Protein AF-0000000079726127 (afdb_homodimer)

Secondary structure (DSSP, 8-state):
--HHHHHHHHHHHHHHHHHTT-HHHHHHTEEEEEEEEE-SSSTT-EEE-HHHHHHHHHHHHHHEEEEEEEEEEEEEETTEEEEEEEEEEEETTT--EEEEEEEEEEEEETTEEEEEEEEE-HHHHHHHHH-/--HHHHHHHHHHHHHHHHHTT-HHHHHHTEEEEEEEEE-SSSTT-EEE-HHHHHHHHHHHHHHEEEEEEEEEEEEEETTEEEEEEEEEEEETTT--EEEEEEEEEEEEETTEEEEEEEEE-HHHHHHHHH-

Foldseek 3Di:
DDLQVLLVVLVVVLQVCLLVVVLVVNLVQADQQAWEAEDDDDPVGDTDGSVVVSVVSVVVVVFWASWHKDWDDWDGDDQKIKTKIWIWIAGPPPRDIQIKIWIKIFGDDPRHTRYIYIDIDVVSVVVRVPD/DDLQVLLVVLVVVLQVCLLVVVLVVNLVQADQQAWEAEDDDDPVGDTDGSVRVSVVSVVVVVQWASWHKDWDDWDGDDQKIKTKIWIWIAGPPPRDIQIKIWIWIFGDDPRHTRYIYIDIDVVSVVVRVPD

Solvent-accessible surface area (backbone atoms only — not comparable to full-atom values): 13464 Å² total; per-residue (Å²): 129,52,68,42,56,51,51,50,51,52,53,50,48,35,51,50,26,47,42,66,68,37,51,73,68,28,54,66,42,45,29,85,79,22,39,40,34,32,61,64,90,52,93,83,32,42,77,28,42,45,68,56,48,53,51,48,53,54,49,47,57,71,46,26,44,74,50,32,65,47,79,58,61,70,29,38,34,78,55,33,38,34,36,34,35,34,38,42,30,29,32,64,90,68,64,44,76,43,75,49,51,40,42,34,44,36,32,49,56,95,87,17,41,37,36,36,41,39,33,41,40,46,47,59,54,50,52,62,68,75,92,130,52,67,41,57,52,50,49,52,52,53,50,49,36,52,51,24,47,40,67,68,36,52,73,68,27,55,67,42,44,31,87,79,22,40,40,33,31,60,65,90,52,92,83,32,43,78,28,41,44,68,56,47,53,51,48,52,53,49,47,57,70,46,27,45,74,50,31,66,47,79,57,61,71,29,37,35,80,55,33,37,35,37,35,34,33,37,40,31,30,32,64,90,67,64,45,76,42,74,49,51,37,41,35,45,34,32,48,57,95,87,18,39,37,34,36,41,41,33,41,40,45,48,60,55,50,53,64,70,74,93

InterPro domains:
  IPR032710 NTF2-like domain superfamily [SSF54427] (5-125)

Radius of gyration: 18.66 Å; Cα contacts (8 Å, |Δi|>4): 573; chains: 2; bounding box: 47×46×42 Å

Organism: NCBI:txid2484901

Nearest PDB structures (foldseek):
  3ec9-assembly1_A  TM=8.838E-01  e=4.901E-08  Burkholderia thailandensis E264
  4hvn-assembly1_B  TM=8.709E-01  e=2.494E-07  Catenulispora acidiphila DSM 44928
  7f0y-assembly1_B  TM=8.380E-01  e=1.066E-06  Aspergillus novofumigatus
  7f11-assembly1_B  TM=8.186E-01  e=1.006E-06  Aspergillus novofumigatus
  3hk4-assembly2_D  TM=7.772E-01  e=1.601E-06  Mesorhizobium loti

Structure (mmCIF, N/CA/C/O backbone):
data_AF-0000000079726127-model_v1
#
loop_
_entity.id
_entity.type
_entity.pdbx_description
1 polymer 'Polyketide cyclase'
#
loop_
_atom_site.group_PDB
_atom_site.id
_atom_site.type_symbol
_atom_site.label_atom_id
_atom_site.label_a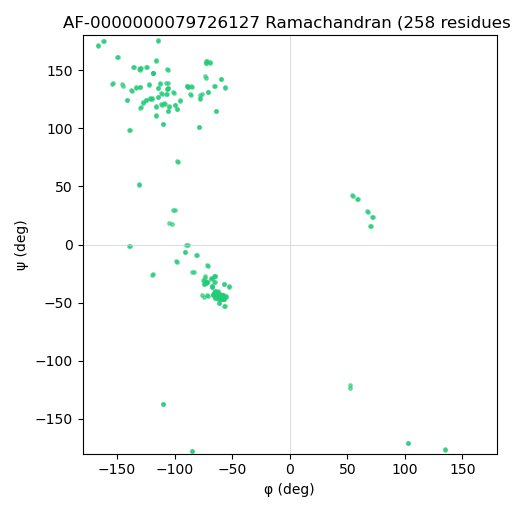lt_id
_atom_site.label_comp_id
_atom_site.label_asym_id
_atom_site.label_entity_id
_atom_site.label_seq_id
_atom_site.pdbx_PDB_ins_code
_atom_site.Cartn_x
_atom_site.Cartn_y
_atom_site.Cartn_z
_atom_site.occupancy
_atom_site.B_iso_or_equiv
_atom_site.auth_seq_id
_atom_site.auth_comp_id
_atom_site.auth_asym_id
_atom_site.auth_atom_id
_atom_site.pdbx_PDB_model_num
ATOM 1 N N . MET A 1 1 ? -27.062 9.148 7.02 1 88.94 1 MET A N 1
ATOM 2 C CA . MET A 1 1 ? -25.688 8.867 6.637 1 88.94 1 MET A CA 1
ATOM 3 C C . MET A 1 1 ? -25.203 7.559 7.25 1 88.94 1 MET A C 1
ATOM 5 O O . MET A 1 1 ? -25.422 7.309 8.438 1 88.94 1 MET A O 1
ATOM 9 N N . THR A 1 2 ? -24.734 6.594 6.391 1 93.38 2 THR A N 1
ATOM 10 C CA . THR A 1 2 ? -24.234 5.328 6.926 1 93.38 2 THR A CA 1
ATOM 11 C C . THR A 1 2 ? -22.938 5.531 7.68 1 93.38 2 THR A C 1
ATOM 13 O O . THR A 1 2 ? -22.297 6.582 7.559 1 93.38 2 THR A O 1
ATOM 16 N N . ILE A 1 3 ? -22.656 4.66 8.539 1 95.12 3 ILE A N 1
ATOM 17 C CA . ILE A 1 3 ? -21.391 4.719 9.258 1 95.12 3 ILE A CA 1
ATOM 18 C C . ILE A 1 3 ? -20.234 4.828 8.258 1 95.12 3 ILE A C 1
ATOM 20 O O . ILE A 1 3 ? -19.266 5.547 8.5 1 95.12 3 ILE A O 1
ATOM 24 N N . GLN A 1 4 ? -20.375 4.148 7.133 1 96.75 4 GLN A N 1
ATOM 25 C CA . GLN A 1 4 ? -19.328 4.168 6.113 1 96.75 4 GLN A CA 1
ATOM 26 C C . GLN A 1 4 ? -19.188 5.555 5.496 1 96.75 4 GLN A C 1
ATOM 28 O O . GLN A 1 4 ? -18.078 6.027 5.258 1 96.75 4 GLN A O 1
ATOM 33 N N . GLU A 1 5 ? -20.312 6.195 5.195 1 97.12 5 GLU A N 1
ATOM 34 C CA . GLU A 1 5 ? -20.281 7.547 4.648 1 97.12 5 GLU A CA 1
ATOM 35 C C . GLU A 1 5 ?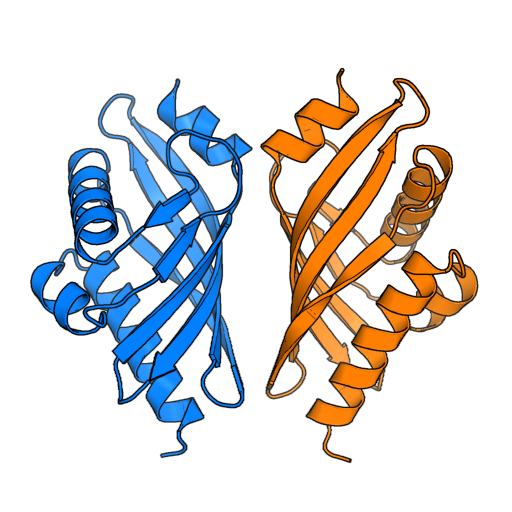 -19.656 8.531 5.637 1 97.12 5 GLU A C 1
ATOM 37 O O . GLU A 1 5 ? -18.859 9.391 5.25 1 97.12 5 GLU A O 1
ATOM 42 N N . SER A 1 6 ? -20.047 8.406 6.863 1 97.75 6 SER A N 1
ATOM 43 C CA . SER A 1 6 ? -19.484 9.258 7.906 1 97.75 6 SER A CA 1
ATOM 44 C C . SER A 1 6 ? -17.984 9.039 8.047 1 97.75 6 SER A C 1
ATOM 46 O O . SER A 1 6 ? -17.219 10 8.164 1 97.75 6 SER A O 1
A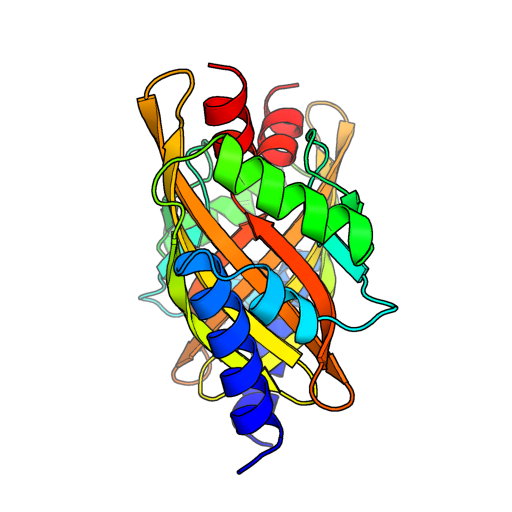TOM 48 N N . ASN A 1 7 ? -17.578 7.738 8.086 1 98.56 7 ASN A N 1
ATOM 49 C CA . ASN A 1 7 ? -16.156 7.414 8.195 1 98.56 7 ASN A CA 1
ATOM 50 C C . ASN A 1 7 ? -15.359 8.023 7.043 1 98.56 7 ASN A C 1
ATOM 52 O O . ASN A 1 7 ? -14.273 8.57 7.254 1 98.56 7 ASN A O 1
ATOM 56 N N . LYS A 1 8 ? -15.852 7.938 5.836 1 98.75 8 LYS A N 1
ATOM 57 C CA . LYS A 1 8 ? -15.172 8.5 4.676 1 98.75 8 LYS A CA 1
ATOM 58 C C . LYS A 1 8 ? -15.039 10.016 4.797 1 98.75 8 LYS A C 1
ATOM 60 O O . LYS A 1 8 ? -14.023 10.586 4.395 1 98.75 8 LYS A O 1
ATOM 65 N N . LYS A 1 9 ? -16.047 10.641 5.273 1 98.69 9 LYS A N 1
ATOM 66 C CA . LYS A 1 9 ? -16 12.086 5.453 1 98.69 9 LYS A CA 1
ATOM 67 C C . LYS A 1 9 ? -14.906 12.492 6.434 1 98.69 9 LYS A C 1
ATOM 69 O O . LYS A 1 9 ? -14.18 13.461 6.195 1 98.69 9 LYS A O 1
ATOM 74 N N . ILE A 1 10 ? -14.781 11.773 7.5 1 98.81 10 ILE A N 1
ATOM 75 C CA . ILE A 1 10 ? -13.773 12.062 8.508 1 98.81 10 ILE A CA 1
ATOM 76 C C . ILE A 1 10 ? -12.375 11.867 7.922 1 98.81 10 ILE A C 1
ATOM 78 O O . ILE A 1 10 ? -11.484 12.695 8.117 1 98.81 10 ILE A O 1
ATOM 82 N N . VAL A 1 11 ? -12.18 10.766 7.227 1 98.94 11 VAL A N 1
ATOM 83 C CA . VAL A 1 11 ? -10.898 10.484 6.594 1 98.94 11 VAL A CA 1
ATOM 84 C C . VAL A 1 11 ? -10.555 11.586 5.598 1 98.94 11 VAL A C 1
ATOM 86 O O . VAL A 1 11 ? -9.438 12.109 5.598 1 98.94 11 VAL A O 1
ATOM 89 N N . LYS A 1 12 ? -11.516 11.938 4.797 1 98.88 12 LYS A N 1
ATOM 90 C CA . LYS A 1 12 ? -11.305 13.016 3.838 1 98.88 12 LYS A CA 1
ATOM 91 C C . LYS A 1 12 ? -10.938 14.32 4.551 1 98.88 12 LYS A C 1
ATOM 93 O O . LYS A 1 12 ? -10.031 15.031 4.121 1 98.88 12 LYS A O 1
ATOM 98 N N . GLU A 1 13 ? -11.648 14.617 5.547 1 98.75 13 GLU A N 1
ATOM 99 C CA . GLU A 1 13 ? -11.391 15.828 6.309 1 98.75 13 GLU A CA 1
ATOM 100 C C . GLU A 1 13 ? -9.969 15.836 6.871 1 98.75 13 GLU A C 1
ATOM 102 O O . GLU A 1 13 ? -9.273 16.859 6.793 1 98.75 13 GLU A O 1
ATOM 107 N N . TYR A 1 14 ? -9.531 14.742 7.426 1 98.88 14 TYR A N 1
ATOM 108 C CA . TYR A 1 14 ? -8.195 14.641 7.996 1 98.88 14 TYR A CA 1
ATOM 109 C C . TYR A 1 14 ? -7.133 14.984 6.961 1 98.88 14 TYR A C 1
ATOM 111 O O . TYR A 1 14 ? -6.297 15.867 7.188 1 98.88 14 TYR A O 1
ATOM 119 N N . PHE A 1 15 ? -7.184 14.352 5.859 1 98.75 15 PHE A N 1
ATOM 120 C CA . PHE A 1 15 ? -6.137 14.516 4.855 1 98.75 15 PHE A CA 1
ATOM 121 C C . PHE A 1 15 ? -6.238 15.883 4.188 1 98.75 15 PHE A C 1
ATOM 123 O O . PHE A 1 15 ? -5.223 16.469 3.814 1 98.75 15 PHE A O 1
ATOM 130 N N . ASP A 1 16 ? -7.508 16.422 4.059 1 98.56 16 ASP A N 1
ATOM 131 C CA . ASP A 1 16 ? -7.664 17.781 3.561 1 98.56 16 ASP A CA 1
ATOM 132 C C . ASP A 1 16 ? -7 18.797 4.496 1 98.56 16 ASP A C 1
ATOM 134 O O . ASP A 1 16 ? -6.309 19.703 4.043 1 98.56 16 ASP A O 1
ATOM 138 N N . LEU A 1 17 ? -7.211 18.609 5.727 1 98.44 17 LEU A N 1
ATOM 139 C CA . LEU A 1 17 ? -6.609 19.5 6.715 1 98.44 17 LEU A CA 1
ATOM 140 C C . LEU A 1 17 ? -5.09 19.422 6.664 1 98.44 17 LEU A C 1
ATOM 142 O O . LEU A 1 17 ? -4.406 20.438 6.742 1 98.44 17 LEU A O 1
ATOM 146 N N . ILE A 1 18 ? -4.52 18.234 6.551 1 97.94 18 ILE A N 1
ATOM 147 C CA . ILE A 1 18 ? -3.076 18.047 6.414 1 97.94 18 ILE A CA 1
ATOM 148 C C . ILE A 1 18 ? -2.574 18.812 5.191 1 97.94 18 ILE A C 1
ATOM 150 O O . ILE A 1 18 ? -1.595 19.547 5.273 1 97.94 18 ILE A O 1
ATOM 154 N N . SER A 1 19 ? -3.264 18.672 4.094 1 97.44 19 SER A N 1
ATOM 155 C CA . SER A 1 19 ? -2.873 19.312 2.84 1 97.44 19 SER A CA 1
ATOM 156 C C . SER A 1 19 ? -2.963 20.828 2.939 1 97.44 19 SER A C 1
ATOM 158 O O . SER A 1 19 ? -2.217 21.547 2.27 1 97.44 19 SER A O 1
ATOM 160 N N . GLU A 1 20 ? -3.838 21.297 3.797 1 97 20 GLU A N 1
ATOM 161 C CA . GLU A 1 20 ? -4.035 22.719 3.996 1 97 20 GLU A CA 1
ATOM 162 C C . GLU A 1 20 ? -3.113 23.266 5.086 1 97 20 GLU A C 1
ATOM 164 O O . GLU A 1 20 ? -3.186 24.438 5.441 1 97 20 GLU A O 1
ATOM 169 N N . GLN A 1 21 ? -2.344 22.453 5.652 1 95.38 21 GLN A N 1
ATOM 170 C CA . GLN A 1 21 ? -1.378 22.797 6.691 1 95.38 21 GLN A CA 1
ATOM 171 C C . GLN A 1 21 ? -2.08 23.219 7.977 1 95.38 21 GLN A C 1
ATOM 173 O O . GLN A 1 21 ? -1.582 24.078 8.711 1 95.38 21 GLN A O 1
ATOM 178 N N . LYS A 1 22 ? -3.25 22.703 8.156 1 97.31 22 LYS A N 1
ATOM 179 C CA . LYS A 1 22 ? -4.008 22.891 9.391 1 97.31 22 LYS A CA 1
ATOM 180 C C . LYS A 1 22 ? -3.836 21.703 10.336 1 97.31 22 LYS A C 1
ATOM 182 O O . LYS A 1 22 ? -4.801 21 10.633 1 97.31 22 LYS A O 1
ATOM 187 N N . LEU A 1 23 ? -2.701 21.562 10.898 1 97 23 LEU A N 1
ATOM 188 C CA . LEU A 1 23 ? -2.283 20.359 11.617 1 97 23 LEU A CA 1
ATOM 189 C C . LEU A 1 23 ? -3.031 20.219 12.938 1 97 23 LEU A C 1
ATOM 191 O O . LEU A 1 23 ? -3.479 19.141 13.297 1 97 23 LEU A O 1
ATOM 195 N N . SER A 1 24 ? -3.143 21.297 13.633 1 97.12 24 SER A N 1
ATOM 196 C CA . SER A 1 24 ? -3.814 21.25 14.922 1 97.12 24 SER A CA 1
ATOM 197 C C . SER A 1 24 ? -5.242 20.734 14.781 1 97.12 24 SER A C 1
ATOM 199 O O . SER A 1 24 ? -5.691 19.906 15.578 1 97.12 24 SER A O 1
ATOM 201 N N . GLU A 1 25 ? -5.938 21.219 13.805 1 98.25 25 GLU A N 1
ATOM 202 C CA . GLU A 1 25 ? -7.297 20.75 13.523 1 98.25 25 GLU A CA 1
ATOM 203 C C . GLU A 1 25 ? -7.309 19.297 13.102 1 98.25 25 GLU A C 1
ATOM 205 O O . GLU A 1 25 ? -8.195 18.531 13.492 1 98.25 25 GLU A O 1
ATOM 210 N N . ALA A 1 26 ? -6.371 18.906 12.289 1 98.44 26 ALA A N 1
ATOM 211 C CA . ALA A 1 26 ? -6.285 17.531 11.812 1 98.44 26 ALA A CA 1
ATOM 212 C C . ALA A 1 26 ? -6.066 16.562 12.977 1 98.44 26 ALA A C 1
ATOM 214 O O . ALA A 1 26 ? -6.684 15.5 13.031 1 98.44 26 ALA A O 1
ATOM 215 N N . PHE A 1 27 ? -5.223 16.938 13.906 1 98.31 27 PHE A N 1
ATOM 216 C CA . PHE A 1 27 ? -4.789 16.047 14.961 1 98.31 27 PHE A CA 1
ATOM 217 C C . PHE A 1 27 ? -5.922 15.781 15.953 1 98.31 27 PHE A C 1
ATOM 219 O O . PHE A 1 27 ? -5.902 14.789 16.688 1 98.31 27 PHE A O 1
ATOM 226 N N . VAL A 1 28 ? -6.949 16.656 15.953 1 98.06 28 VAL A N 1
ATOM 227 C CA . VAL A 1 28 ? -8.133 16.469 16.781 1 98.06 28 VAL A CA 1
ATOM 228 C C . VAL A 1 28 ? -8.883 15.219 16.344 1 98.06 28 VAL A C 1
ATOM 230 O O . VAL A 1 28 ? -9.531 14.547 17.156 1 98.06 28 VAL A O 1
ATOM 233 N N . LEU A 1 29 ? -8.766 14.844 15.125 1 98.69 29 LEU A N 1
ATOM 234 C CA . LEU A 1 29 ? -9.492 13.719 14.547 1 98.69 29 LEU A CA 1
ATOM 235 C C . LEU A 1 29 ? -8.797 12.398 14.883 1 98.69 29 LEU A C 1
ATOM 237 O O . LEU A 1 29 ? -9.352 11.32 14.648 1 98.69 29 LEU A O 1
ATOM 241 N N . LEU A 1 30 ? -7.605 12.453 15.445 1 98.81 30 LEU A N 1
ATOM 242 C CA . LEU A 1 30 ? -6.867 11.266 15.852 1 98.81 30 LEU A CA 1
ATOM 243 C C . LEU A 1 30 ? -7.219 10.875 17.281 1 98.81 30 LEU A C 1
ATOM 245 O O . LEU A 1 30 ? -7.289 11.734 18.172 1 98.81 30 LEU A O 1
ATOM 249 N N . ALA A 1 31 ? -7.41 9.648 17.531 1 98.81 31 ALA A N 1
ATOM 250 C CA . ALA A 1 31 ? -7.684 9.156 18.875 1 98.81 31 ALA A CA 1
ATOM 251 C C . ALA A 1 31 ? -6.43 9.203 19.734 1 98.81 31 ALA A C 1
ATOM 253 O O . ALA A 1 31 ? -5.309 9.133 19.219 1 98.81 31 ALA A O 1
ATOM 254 N N . ASP A 1 32 ? -6.602 9.227 21 1 98.06 32 ASP A N 1
ATOM 255 C CA . ASP A 1 32 ? -5.484 9.281 21.938 1 98.06 32 ASP A CA 1
ATOM 256 C C . ASP A 1 32 ? -4.68 7.988 21.922 1 98.06 32 ASP A C 1
ATOM 258 O O . ASP A 1 32 ? -3.469 7.996 22.141 1 98.06 32 ASP A O 1
ATOM 262 N N . ASP A 1 33 ? -5.309 6.879 21.609 1 98.19 33 ASP A N 1
ATOM 263 C CA . ASP A 1 33 ? -4.652 5.574 21.594 1 98.19 33 ASP A CA 1
ATOM 264 C C . ASP A 1 33 ? -4.309 5.164 20.156 1 98.19 33 ASP A C 1
ATOM 266 O O . ASP A 1 33 ? -4.27 3.973 19.844 1 98.19 33 ASP A O 1
ATOM 270 N N . LEU A 1 34 ? -4.082 6.059 19.344 1 98.81 34 LEU A N 1
ATOM 271 C CA . LEU A 1 34 ? -3.801 5.859 17.922 1 98.81 34 LEU A CA 1
ATOM 272 C C . LEU A 1 34 ? -2.615 4.922 17.734 1 98.81 34 LEU A C 1
ATOM 274 O O . LEU A 1 34 ? -1.61 5.031 18.438 1 98.81 34 LEU A O 1
ATOM 278 N N . HIS A 1 35 ? -2.766 4.012 16.828 1 98.88 35 HIS A N 1
ATOM 279 C CA . HIS A 1 35 ? -1.662 3.262 16.234 1 98.88 35 HIS A CA 1
ATOM 280 C C . HIS A 1 35 ? -1.545 3.543 14.734 1 98.88 35 HIS A C 1
ATOM 282 O O . HIS A 1 35 ? -2.438 3.189 13.961 1 98.88 35 HIS A O 1
ATOM 288 N N . TRP A 1 36 ? -0.519 4.211 14.32 1 98.88 36 TRP A N 1
ATOM 289 C CA . TRP A 1 36 ? -0.203 4.48 12.922 1 98.88 36 TRP A CA 1
ATOM 290 C C . TRP A 1 36 ? 1.03 3.697 12.484 1 98.88 36 TRP A C 1
ATOM 292 O O . TRP A 1 36 ? 2.162 4.105 12.766 1 98.88 36 TRP A O 1
ATOM 302 N N . TRP A 1 37 ? 0.805 2.666 11.766 1 98.94 37 TRP A N 1
ATOM 303 C CA . TRP A 1 37 ? 1.885 1.802 11.297 1 98.94 37 TRP A CA 1
ATOM 304 C C . TRP A 1 37 ? 2.324 2.188 9.891 1 98.94 37 TRP A C 1
ATOM 306 O O . TRP A 1 37 ? 1.495 2.301 8.984 1 98.94 37 TRP A O 1
ATOM 316 N N . ILE A 1 38 ? 3.6 2.459 9.727 1 98.81 38 ILE A N 1
ATOM 317 C CA . ILE A 1 38 ? 4.172 2.816 8.43 1 98.81 38 ILE A CA 1
ATOM 318 C C . ILE A 1 38 ? 5.016 1.66 7.906 1 98.81 38 ILE A C 1
ATOM 320 O O . ILE A 1 38 ? 5.914 1.175 8.594 1 98.81 38 ILE A O 1
ATOM 324 N N . LEU A 1 39 ? 4.824 1.26 6.754 1 98.62 39 LEU A N 1
ATOM 325 C CA . LEU A 1 39 ? 5.418 0.11 6.082 1 98.62 39 LEU A CA 1
ATOM 326 C C . LEU A 1 39 ? 6.938 0.241 6.016 1 98.62 39 LEU A C 1
ATOM 328 O O . LEU A 1 39 ? 7.461 1.335 5.793 1 98.62 39 LEU A O 1
ATOM 332 N N . GLY A 1 40 ? 7.57 -0.938 6.184 1 97.5 40 GLY A N 1
ATOM 333 C CA . GLY A 1 40 ? 8.953 -1.052 5.754 1 97.5 40 GLY A CA 1
ATOM 334 C C . GLY A 1 40 ? 9.945 -0.992 6.906 1 97.5 40 GLY A C 1
ATOM 335 O O . GLY A 1 40 ? 9.562 -1.16 8.062 1 97.5 40 GLY A O 1
ATOM 336 N N . ASN A 1 41 ? 11.25 -0.893 6.578 1 96.19 41 ASN A N 1
ATOM 337 C CA . ASN A 1 41 ? 12.375 -0.759 7.492 1 96.19 41 ASN A CA 1
ATOM 338 C C . ASN A 1 41 ? 13.305 0.375 7.07 1 96.19 41 ASN A C 1
ATOM 340 O O . ASN A 1 41 ? 14.516 0.172 6.922 1 96.19 41 ASN A O 1
ATOM 344 N N . ILE A 1 42 ? 12.734 1.506 6.863 1 95.81 42 ILE A N 1
ATOM 345 C CA . ILE A 1 42 ? 13.453 2.74 6.566 1 95.81 42 ILE A CA 1
ATOM 346 C C . ILE A 1 42 ? 13.258 3.738 7.707 1 95.81 42 ILE A C 1
ATOM 348 O O . ILE A 1 42 ? 12.477 3.49 8.633 1 95.81 42 ILE A O 1
ATOM 352 N N . PRO A 1 43 ? 13.852 4.867 7.73 1 94.5 43 PRO A N 1
ATOM 353 C CA . PRO A 1 43 ? 13.875 5.738 8.906 1 94.5 43 PRO A CA 1
ATOM 354 C C . PRO A 1 43 ? 12.484 6.117 9.391 1 94.5 43 PRO A C 1
ATOM 356 O O . PRO A 1 43 ? 12.25 6.227 10.602 1 94.5 43 PRO A O 1
ATOM 359 N N . VAL A 1 44 ? 11.562 6.262 8.531 1 95.62 44 VAL A N 1
ATOM 360 C CA . VAL A 1 44 ? 10.242 6.758 8.93 1 95.62 44 VAL A CA 1
ATOM 361 C C . VAL A 1 44 ? 9.336 5.582 9.281 1 95.62 44 VAL A C 1
ATOM 363 O O . VAL A 1 44 ? 8.227 5.777 9.789 1 95.62 44 VAL A O 1
ATOM 366 N N . SER A 1 45 ? 9.773 4.367 9.07 1 98.25 45 SER A N 1
ATOM 367 C CA . SER A 1 45 ? 8.938 3.191 9.289 1 98.25 45 SER A CA 1
ATOM 368 C C . SER A 1 45 ? 8.727 2.93 10.773 1 98.25 45 SER A C 1
ATOM 370 O O . SER A 1 45 ? 9.562 3.309 11.602 1 98.25 45 SER A O 1
ATOM 372 N N . GLY A 1 46 ? 7.605 2.223 11.055 1 98.06 46 GLY A N 1
ATOM 373 C CA . GLY A 1 46 ? 7.332 1.841 12.43 1 98.06 46 GLY A CA 1
ATOM 374 C C . GLY A 1 46 ? 5.895 2.086 12.844 1 98.06 46 GLY A C 1
ATOM 375 O O . GLY A 1 46 ? 5.039 2.363 12 1 98.06 46 GLY A O 1
ATOM 376 N N . ASP A 1 47 ? 5.648 1.822 14.125 1 98.69 47 ASP A N 1
ATOM 377 C CA . ASP A 1 47 ? 4.332 2.047 14.711 1 98.69 47 ASP A CA 1
ATOM 378 C C . ASP A 1 47 ? 4.336 3.279 15.617 1 98.69 47 ASP A C 1
ATOM 380 O O . ASP A 1 47 ? 5.016 3.301 16.641 1 98.69 47 ASP A O 1
ATOM 384 N N . TYR A 1 48 ? 3.568 4.289 15.203 1 98.75 48 TYR A N 1
ATOM 385 C CA . TYR A 1 48 ? 3.588 5.586 15.859 1 98.75 48 TYR A CA 1
ATOM 386 C C . TYR A 1 48 ? 2.316 5.805 16.672 1 98.75 48 TYR A C 1
ATOM 388 O O . TYR A 1 48 ? 1.222 5.445 16.234 1 98.75 48 TYR A O 1
ATOM 396 N N . ASP A 1 49 ? 2.551 6.359 17.797 1 98.69 49 ASP A N 1
ATOM 397 C CA . ASP A 1 49 ? 1.397 6.867 18.531 1 98.69 49 ASP A CA 1
ATOM 398 C C . ASP A 1 49 ? 1.024 8.273 18.062 1 98.69 49 ASP A C 1
ATOM 400 O O . ASP A 1 49 ? 1.621 8.797 17.109 1 98.69 49 ASP A O 1
ATOM 404 N N . LYS A 1 50 ? 0.026 8.828 18.703 1 98.69 50 LYS A N 1
ATOM 405 C CA . LYS A 1 50 ? -0.506 10.125 18.297 1 98.69 50 LYS A CA 1
ATOM 406 C C . LYS A 1 50 ? 0.57 11.203 18.359 1 98.69 50 LYS A C 1
ATOM 408 O O . LYS A 1 50 ? 0.706 12.008 17.438 1 98.69 50 LYS A O 1
ATOM 413 N N . ARG A 1 51 ? 1.304 11.266 19.391 1 98.12 51 ARG A N 1
ATOM 414 C CA . ARG A 1 51 ? 2.344 12.281 19.547 1 98.12 51 ARG A CA 1
ATOM 415 C C . ARG A 1 51 ? 3.4 12.156 18.453 1 98.12 51 ARG A C 1
ATOM 417 O O . ARG A 1 51 ? 3.758 13.148 17.812 1 98.12 51 ARG A O 1
ATOM 424 N N . LYS A 1 52 ? 3.902 10.992 18.25 1 98.19 52 LYS A N 1
ATOM 425 C CA . LYS A 1 52 ? 4.98 10.773 17.297 1 98.19 52 LYS A CA 1
ATOM 426 C C . LYS A 1 52 ? 4.527 11.094 15.875 1 98.19 52 LYS A C 1
ATOM 428 O O . LYS A 1 52 ? 5.273 11.695 15.102 1 98.19 52 LYS A O 1
ATOM 433 N N . ILE A 1 53 ? 3.328 10.641 15.539 1 98.19 53 ILE A N 1
ATOM 434 C CA . ILE A 1 53 ? 2.873 10.898 14.172 1 98.19 53 ILE A CA 1
ATOM 435 C C . ILE A 1 53 ? 2.641 12.391 13.984 1 98.19 53 ILE A C 1
ATOM 437 O O . ILE A 1 53 ? 2.896 12.93 12.906 1 98.19 53 ILE A O 1
ATOM 441 N N . SER A 1 54 ? 2.137 13.07 15.008 1 97.5 54 SER A N 1
ATOM 442 C CA . SER A 1 54 ? 1.952 14.516 14.953 1 97.5 54 SER A CA 1
ATOM 443 C C . SER A 1 54 ? 3.279 15.234 14.727 1 97.5 54 SER A C 1
ATOM 445 O O . SER A 1 54 ? 3.367 16.141 13.891 1 97.5 54 SER A O 1
ATOM 447 N N . LEU A 1 55 ? 4.305 14.805 15.414 1 97 55 LEU A N 1
ATOM 448 C CA . LEU A 1 55 ? 5.637 15.367 15.227 1 97 55 LEU A CA 1
ATOM 449 C C . LEU A 1 55 ? 6.16 15.07 13.828 1 97 55 LEU A C 1
ATOM 451 O O . LEU A 1 55 ? 6.824 15.906 13.211 1 97 55 LEU A O 1
ATOM 455 N N . GLY A 1 56 ? 5.898 13.898 13.375 1 96.31 56 GLY A N 1
ATOM 456 C CA . GLY A 1 56 ? 6.301 13.531 12.023 1 96.31 56 GLY A CA 1
ATOM 457 C C . GLY A 1 56 ? 5.734 14.445 10.961 1 96.31 56 GLY A C 1
ATOM 458 O O . GLY A 1 56 ? 6.453 14.883 10.062 1 96.31 56 GLY A O 1
ATOM 459 N N . PHE A 1 57 ? 4.469 14.711 11.055 1 96.62 57 PHE A N 1
ATOM 460 C CA . PHE A 1 57 ? 3.84 15.578 10.07 1 96.62 57 PHE A CA 1
ATOM 461 C C . PHE A 1 57 ? 4.363 17 10.188 1 96.62 57 PHE A C 1
ATOM 463 O O . PHE A 1 57 ? 4.52 17.703 9.188 1 96.62 57 PHE A O 1
ATOM 470 N N . LYS A 1 58 ? 4.648 17.484 11.391 1 95.81 58 LYS A N 1
ATOM 471 C CA . LYS A 1 58 ? 5.266 18.797 11.562 1 95.81 58 LYS A CA 1
ATOM 472 C C . LYS A 1 58 ? 6.637 18.844 10.891 1 95.81 58 LYS A C 1
ATOM 474 O O . LYS A 1 58 ? 6.977 19.844 10.25 1 95.81 58 LYS A O 1
ATOM 479 N N . MET A 1 59 ? 7.367 17.812 11.062 1 94.44 59 MET A N 1
ATOM 480 C CA . MET A 1 59 ? 8.68 17.734 10.43 1 94.44 59 MET A CA 1
ATOM 481 C C . MET A 1 59 ? 8.547 17.734 8.906 1 94.44 59 MET A C 1
ATOM 483 O O . MET A 1 59 ? 9.352 18.344 8.211 1 94.44 59 MET A O 1
ATOM 487 N N . LEU A 1 60 ? 7.562 16.953 8.406 1 94.19 60 LEU A N 1
ATOM 488 C CA . LEU A 1 60 ? 7.301 16.938 6.977 1 94.19 60 LEU A CA 1
ATOM 489 C C . LEU A 1 60 ? 7.035 18.344 6.453 1 94.19 60 LEU A C 1
ATOM 491 O O . LEU A 1 60 ? 7.582 18.75 5.422 1 94.19 60 LEU A O 1
ATOM 495 N N . GLN A 1 61 ? 6.254 19.078 7.141 1 92.94 61 GLN A N 1
ATOM 496 C CA . GLN A 1 61 ? 5.926 20.438 6.738 1 92.94 61 GLN A CA 1
ATOM 497 C C . GLN A 1 61 ? 7.156 21.344 6.777 1 92.94 61 GLN A C 1
ATOM 499 O O . GLN A 1 61 ? 7.273 22.281 5.988 1 92.94 61 GLN A O 1
ATOM 504 N N . ARG A 1 62 ? 8 21.031 7.688 1 94.38 62 ARG A N 1
ATOM 505 C CA . ARG A 1 62 ? 9.219 21.812 7.824 1 94.38 62 ARG A CA 1
ATOM 506 C C . ARG A 1 62 ? 10.195 21.516 6.691 1 94.38 62 ARG A C 1
ATOM 508 O O . ARG A 1 62 ? 10.922 22.406 6.242 1 94.38 62 ARG A O 1
ATOM 515 N N . ASN A 1 63 ? 10.164 20.328 6.262 1 95.19 63 ASN A N 1
ATOM 516 C CA . ASN A 1 63 ? 11.211 19.891 5.34 1 95.19 63 ASN A CA 1
ATOM 517 C C . ASN A 1 63 ? 10.734 19.938 3.891 1 95.19 63 ASN A C 1
ATOM 519 O O . ASN A 1 63 ? 11.547 19.875 2.965 1 95.19 63 ASN A O 1
ATOM 523 N N . PHE A 1 64 ? 9.406 20.062 3.742 1 95.88 64 PHE A N 1
ATOM 524 C CA . PHE A 1 64 ? 8.859 20.078 2.393 1 95.88 64 PHE A CA 1
ATOM 525 C C . PHE A 1 64 ? 8.031 21.344 2.156 1 95.88 64 PHE A C 1
ATOM 527 O O . PHE A 1 64 ? 7.426 21.875 3.086 1 95.88 64 PHE A O 1
ATOM 534 N N . GLU A 1 65 ? 7.996 21.703 0.953 1 94.88 65 GLU A N 1
ATOM 535 C CA . GLU A 1 65 ? 7.125 22.797 0.504 1 94.88 65 GLU A CA 1
ATOM 536 C C . GLU A 1 65 ? 5.859 22.25 -0.155 1 94.88 65 GLU A C 1
ATOM 538 O O . GLU A 1 65 ? 5.934 21.375 -1.029 1 94.88 65 GLU A O 1
ATOM 543 N N . LYS A 1 66 ? 4.742 22.75 0.271 1 91.56 66 LYS A N 1
ATOM 544 C CA . LYS A 1 66 ? 3.459 22.453 -0.363 1 91.56 66 LYS A CA 1
ATOM 545 C C . LYS A 1 66 ? 3.168 20.953 -0.355 1 91.56 66 LYS A C 1
ATOM 547 O O . LYS A 1 66 ? 2.752 20.391 -1.37 1 91.56 66 LYS A O 1
ATOM 552 N N . PHE A 1 67 ? 3.482 20.344 0.666 1 96.06 67 PHE A N 1
ATOM 553 C CA . PHE A 1 67 ? 3.16 18.938 0.779 1 96.06 67 PHE A CA 1
ATOM 554 C C . PHE A 1 67 ? 1.651 18.719 0.79 1 96.06 67 PHE A C 1
ATOM 556 O O . PHE A 1 67 ? 0.975 19.078 1.753 1 96.06 67 PHE A O 1
ATOM 563 N N . THR A 1 68 ? 1.143 18.031 -0.261 1 97.69 68 THR A N 1
ATOM 564 C CA . THR A 1 68 ? -0.295 17.828 -0.407 1 97.69 68 THR A CA 1
ATOM 565 C C . THR A 1 68 ? -0.6 16.391 -0.808 1 97.69 68 THR A C 1
ATOM 567 O O . THR A 1 68 ? 0.234 15.727 -1.419 1 97.69 68 THR A O 1
ATOM 570 N N . PHE A 1 69 ? -1.799 16.016 -0.409 1 98.38 69 PHE A N 1
ATOM 571 C CA . PHE A 1 69 ? -2.32 14.734 -0.855 1 98.38 69 PHE A CA 1
ATOM 572 C C . PHE A 1 69 ? -3.416 14.922 -1.897 1 98.38 69 PHE A C 1
ATOM 574 O O . PHE A 1 69 ? -4.285 15.781 -1.74 1 98.38 69 PHE A O 1
ATOM 581 N N . LEU A 1 70 ? -3.33 14.195 -2.908 1 98.5 70 LEU A N 1
ATOM 582 C CA . LEU A 1 70 ? -4.434 13.984 -3.838 1 98.5 70 LEU A CA 1
ATOM 583 C C . LEU A 1 70 ? -5.164 12.688 -3.531 1 98.5 70 LEU A C 1
ATOM 585 O O . LEU A 1 70 ? -4.594 11.602 -3.662 1 98.5 70 LEU A O 1
ATOM 589 N N . LEU A 1 71 ? -6.434 12.797 -3.156 1 98.75 71 LEU A N 1
ATOM 590 C CA . LEU A 1 71 ? -7.172 11.625 -2.695 1 98.75 71 LEU A CA 1
ATOM 591 C C . LEU A 1 71 ? -7.832 10.906 -3.865 1 98.75 71 LEU A C 1
ATOM 593 O O . LEU A 1 71 ? -8.367 11.547 -4.773 1 98.75 71 LEU A O 1
ATOM 597 N N . GLY A 1 72 ? -7.719 9.648 -3.848 1 98.31 72 GLY A N 1
ATOM 598 C CA . GLY A 1 72 ? -8.352 8.805 -4.848 1 98.31 72 GLY A CA 1
ATOM 599 C C . GLY A 1 72 ? -9.508 7.988 -4.297 1 98.31 72 GLY A C 1
ATOM 600 O O . GLY A 1 72 ? -10.312 8.492 -3.516 1 98.31 72 GLY A O 1
ATOM 601 N N . GLU A 1 73 ? -9.586 6.746 -4.68 1 98.25 73 GLU A N 1
ATOM 602 C CA . GLU A 1 73 ? -10.703 5.879 -4.32 1 98.25 73 GLU A CA 1
ATOM 603 C C . GLU A 1 73 ? -10.742 5.629 -2.816 1 98.25 73 GLU A C 1
ATOM 605 O O . GLU A 1 73 ? -9.703 5.441 -2.182 1 98.25 73 GLU A O 1
ATOM 610 N N . MET A 1 74 ? -11.891 5.699 -2.332 1 98.81 74 MET A N 1
ATOM 611 C CA . MET A 1 74 ? -12.164 5.25 -0.967 1 98.81 74 MET A CA 1
ATOM 612 C C . MET A 1 74 ? -13.086 4.039 -0.964 1 98.81 74 MET A C 1
ATOM 614 O O . MET A 1 74 ? -14.102 4.023 -1.664 1 98.81 74 MET A O 1
ATOM 618 N N . THR A 1 75 ? -12.672 3.004 -0.306 1 98.81 75 THR A N 1
ATOM 619 C CA . THR A 1 75 ? -13.453 1.792 -0.095 1 98.81 75 THR A CA 1
ATOM 620 C C . THR A 1 75 ? -13.742 1.585 1.389 1 98.81 75 THR A C 1
ATOM 622 O O . THR A 1 75 ? -12.82 1.454 2.193 1 98.81 75 THR A O 1
ATOM 625 N N . ALA A 1 76 ? -15.031 1.576 1.745 1 98.81 76 ALA A N 1
ATOM 626 C CA . ALA A 1 76 ? -15.367 1.532 3.166 1 98.81 76 ALA A CA 1
ATOM 627 C C . ALA A 1 76 ? -16.234 0.322 3.482 1 98.81 76 ALA A C 1
ATOM 629 O O . ALA A 1 76 ? -17.125 -0.038 2.701 1 98.81 76 ALA A O 1
ATOM 630 N N . GLU A 1 77 ? -15.977 -0.323 4.555 1 98.5 77 GLU A N 1
ATOM 631 C CA . GLU A 1 77 ? -16.75 -1.43 5.117 1 98.5 77 GLU A CA 1
ATOM 632 C C . GLU A 1 77 ? -16.547 -1.528 6.625 1 98.5 77 GLU A C 1
ATOM 634 O O . GLU A 1 77 ? -15.43 -1.385 7.125 1 98.5 77 GLU A O 1
ATOM 639 N N . GLU A 1 78 ? -17.609 -1.771 7.312 1 97.12 78 GLU A N 1
ATOM 640 C CA . GLU A 1 78 ? -17.547 -1.783 8.773 1 97.12 78 GLU A CA 1
ATOM 641 C C . GLU A 1 78 ? -16.906 -0.509 9.305 1 97.12 78 GLU A C 1
ATOM 643 O O . GLU A 1 78 ? -17.344 0.598 8.984 1 97.12 78 GLU A O 1
ATOM 648 N N . ASP A 1 79 ? -15.883 -0.621 10.047 1 98.06 79 ASP A N 1
ATOM 649 C CA . ASP A 1 79 ? -15.266 0.545 10.672 1 98.06 79 ASP A CA 1
ATOM 650 C C . ASP A 1 79 ? -14 0.96 9.93 1 98.06 79 ASP A C 1
ATOM 652 O O . ASP A 1 79 ? -13.18 1.717 10.461 1 98.06 79 ASP A O 1
ATOM 656 N 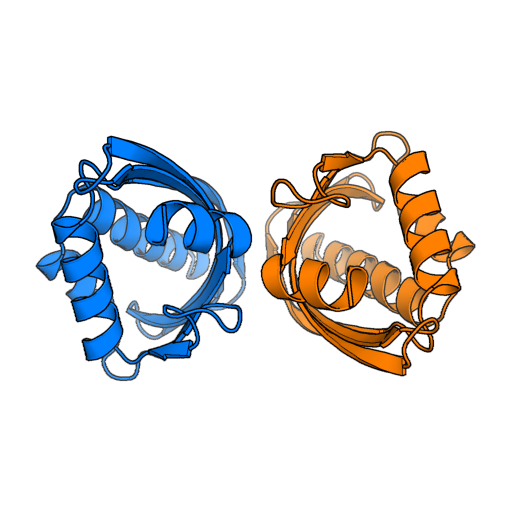N . ARG A 1 80 ? -13.867 0.471 8.695 1 98.69 80 ARG A N 1
ATOM 657 C CA . ARG A 1 80 ? -12.617 0.692 7.977 1 98.69 80 ARG A CA 1
ATOM 658 C C . ARG A 1 80 ? -12.859 1.498 6.703 1 98.69 80 ARG A C 1
ATOM 660 O O . ARG A 1 80 ? -13.883 1.341 6.043 1 98.69 80 ARG A O 1
ATOM 667 N N . VAL A 1 81 ? -11.883 2.287 6.344 1 98.88 81 VAL A N 1
ATOM 668 C CA . VAL A 1 81 ? -11.789 2.98 5.066 1 98.88 81 VAL A CA 1
ATOM 669 C C . VAL A 1 81 ? -10.422 2.738 4.441 1 98.88 81 VAL A C 1
ATOM 671 O O . VAL A 1 81 ? -9.391 3.035 5.055 1 98.88 81 VAL A O 1
ATOM 674 N N . SER A 1 82 ? -10.414 2.119 3.297 1 98.94 82 SER A N 1
ATOM 675 C CA . SER A 1 82 ? -9.234 2.072 2.443 1 98.94 82 SER A CA 1
ATOM 676 C C . SER A 1 82 ? -9.156 3.299 1.542 1 98.94 82 SER A C 1
ATOM 678 O O . SER A 1 82 ? -10.125 3.65 0.875 1 98.94 82 SER A O 1
ATOM 680 N N . LEU A 1 83 ? -7.996 3.973 1.539 1 98.94 83 LEU A N 1
ATOM 681 C CA . LEU A 1 83 ? -7.816 5.195 0.767 1 98.94 83 LEU A CA 1
ATOM 682 C C . LEU A 1 83 ? -6.586 5.102 -0.128 1 98.94 83 LEU A C 1
ATOM 684 O O . LEU A 1 83 ? -5.477 4.852 0.355 1 98.94 83 LEU A O 1
ATOM 688 N N . ILE A 1 84 ? -6.793 5.258 -1.405 1 98.81 84 ILE A N 1
ATOM 689 C CA . ILE A 1 84 ? -5.715 5.492 -2.359 1 98.81 84 ILE A CA 1
ATOM 690 C C . ILE A 1 84 ? -5.383 6.98 -2.412 1 98.81 84 ILE A C 1
ATOM 692 O O . ILE A 1 84 ? -6.285 7.824 -2.426 1 98.81 84 ILE A O 1
ATOM 696 N N . ALA A 1 85 ? -4.062 7.285 -2.398 1 98.88 85 ALA A N 1
ATOM 697 C CA . ALA A 1 85 ? -3.674 8.695 -2.438 1 98.88 85 ALA A CA 1
ATOM 698 C C . ALA A 1 85 ? -2.332 8.875 -3.141 1 98.88 85 ALA A C 1
ATOM 700 O O . ALA A 1 85 ? -1.617 7.898 -3.389 1 98.88 85 ALA A O 1
ATOM 701 N N . GLU A 1 86 ? -2.084 10.055 -3.551 1 98.62 86 GLU A N 1
ATOM 702 C CA . GLU A 1 86 ? -0.821 10.516 -4.113 1 98.62 86 GLU A CA 1
ATOM 703 C C . GLU A 1 86 ? -0.351 11.805 -3.436 1 98.62 86 GLU A C 1
ATOM 705 O O . GLU A 1 86 ? -1.157 12.688 -3.139 1 98.62 86 GLU A O 1
ATOM 710 N N . SER A 1 87 ? 0.905 11.867 -3.115 1 98.06 87 SER A N 1
ATOM 711 C CA . SER A 1 87 ? 1.415 13.102 -2.539 1 98.06 87 SER A CA 1
ATOM 712 C C . SER A 1 87 ? 2.264 13.875 -3.545 1 98.06 87 SER A C 1
ATOM 714 O O . SER A 1 87 ? 2.896 13.273 -4.418 1 98.06 87 SER A O 1
ATOM 716 N N . LYS A 1 88 ? 2.262 15.141 -3.412 1 97.56 88 LYS A N 1
ATOM 717 C CA . LYS A 1 88 ? 3.127 16.047 -4.152 1 97.56 88 LYS A CA 1
ATOM 718 C C . LYS A 1 88 ? 3.768 17.078 -3.221 1 97.56 88 LYS A C 1
ATOM 720 O O . LYS A 1 88 ? 3.094 17.656 -2.361 1 97.56 88 LYS A O 1
ATOM 725 N N . ALA A 1 89 ? 5.031 17.25 -3.441 1 97.31 89 ALA A N 1
ATOM 726 C CA . ALA A 1 89 ? 5.762 18.219 -2.637 1 97.31 89 ALA A CA 1
ATOM 727 C C . ALA A 1 89 ? 7.129 18.531 -3.248 1 97.31 89 ALA A C 1
ATOM 729 O O . ALA A 1 89 ? 7.496 17.953 -4.277 1 97.31 89 ALA A O 1
ATOM 730 N N . ILE A 1 90 ? 7.758 19.5 -2.707 1 96.44 90 ILE A N 1
ATOM 731 C CA . ILE A 1 90 ? 9.141 19.812 -3.041 1 96.44 90 ILE A CA 1
ATOM 732 C C . ILE A 1 90 ? 10.008 19.75 -1.782 1 96.44 90 ILE A C 1
ATOM 734 O O . ILE A 1 90 ? 9.703 20.406 -0.78 1 96.44 90 ILE A O 1
ATOM 738 N N . ARG A 1 91 ? 11.016 19 -1.833 1 95.69 91 ARG A N 1
ATOM 739 C CA . ARG A 1 91 ? 11.938 18.953 -0.705 1 95.69 91 ARG A CA 1
ATOM 740 C C . ARG A 1 91 ? 12.75 20.25 -0.604 1 95.69 91 ARG A C 1
ATOM 742 O O . ARG A 1 91 ? 13.43 20.641 -1.556 1 95.69 91 ARG A O 1
ATOM 749 N N . LYS A 1 92 ? 12.797 20.797 0.571 1 95.31 92 LYS A N 1
ATOM 750 C CA . LYS A 1 92 ? 13.383 22.125 0.719 1 95.31 92 LYS A CA 1
ATOM 751 C C . LYS A 1 92 ? 14.906 22.062 0.607 1 95.31 92 LYS A C 1
ATOM 753 O O . LYS A 1 92 ? 15.523 22.953 0.038 1 95.31 92 LYS A O 1
ATOM 758 N N . SER A 1 93 ? 15.5 21.016 1.062 1 94.25 93 SER A N 1
ATOM 759 C CA . SER A 1 93 ? 16.953 20.953 1.184 1 94.25 93 SER A CA 1
ATOM 760 C C . SER A 1 93 ? 17.609 20.797 -0.179 1 94.25 93 SER A C 1
ATOM 762 O O . SER A 1 93 ? 18.75 21.219 -0.379 1 94.25 93 SER A O 1
ATOM 764 N N . ASN A 1 94 ? 16.938 20.188 -1.133 1 93.62 94 ASN A N 1
ATOM 765 C CA . ASN A 1 94 ? 17.625 19.875 -2.385 1 93.62 94 ASN A CA 1
ATOM 766 C C . ASN A 1 94 ? 16.734 20.156 -3.592 1 93.62 94 ASN A C 1
ATOM 768 O O . ASN A 1 94 ? 17.094 19.844 -4.727 1 93.62 94 ASN A O 1
ATOM 772 N N . SER A 1 95 ? 15.531 20.594 -3.357 1 93.44 95 SER A N 1
ATOM 773 C CA . SER A 1 95 ? 14.578 21.062 -4.355 1 93.44 95 SER A CA 1
ATOM 774 C C . SER A 1 95 ? 14.062 19.906 -5.211 1 93.44 95 SER A C 1
ATOM 776 O O . SER A 1 95 ? 13.5 20.125 -6.285 1 93.44 95 SER A O 1
ATOM 778 N N . LYS A 1 96 ? 14.234 18.703 -4.797 1 94.06 96 LYS A N 1
ATOM 779 C CA . LYS A 1 96 ? 13.711 17.562 -5.531 1 94.06 96 LYS A CA 1
ATOM 780 C C . LYS A 1 96 ? 12.195 17.469 -5.379 1 94.06 96 LYS A C 1
ATOM 782 O O . LYS A 1 96 ? 11.648 17.766 -4.32 1 94.06 96 LYS A O 1
ATOM 787 N N . LEU A 1 97 ? 11.633 17.047 -6.441 1 95.19 97 LEU A N 1
ATOM 788 C CA . LEU A 1 97 ? 10.195 16.797 -6.414 1 95.19 97 LEU A CA 1
ATOM 789 C C . LEU A 1 97 ? 9.891 15.477 -5.715 1 95.19 97 LEU A C 1
ATOM 791 O O . LEU A 1 97 ? 10.547 14.469 -5.969 1 95.19 97 LEU A O 1
ATOM 795 N N . TYR A 1 98 ? 9.031 15.57 -4.812 1 96.06 98 TYR A N 1
ATOM 796 C CA . TYR A 1 98 ? 8.531 14.375 -4.141 1 96.06 98 TYR A CA 1
ATOM 797 C C . TYR A 1 98 ? 7.129 14.023 -4.629 1 96.06 98 TYR A C 1
ATOM 799 O O . TYR A 1 98 ? 6.191 14.805 -4.477 1 96.06 98 TYR A O 1
ATOM 807 N N . ASN A 1 99 ? 7 12.883 -5.215 1 97.62 99 ASN A N 1
ATOM 808 C CA . ASN A 1 99 ? 5.734 12.344 -5.695 1 97.62 99 ASN A CA 1
ATOM 809 C C . ASN A 1 99 ? 5.617 10.852 -5.395 1 97.62 99 ASN A C 1
ATOM 811 O O . ASN A 1 99 ? 6.152 10.016 -6.129 1 97.62 99 ASN A O 1
ATOM 815 N N . ASN A 1 100 ? 4.918 10.617 -4.328 1 98.25 100 ASN A N 1
ATOM 816 C CA . ASN A 1 100 ? 4.77 9.227 -3.914 1 98.25 100 ASN A CA 1
ATOM 817 C C . ASN A 1 100 ? 3.311 8.773 -3.975 1 98.25 100 ASN A C 1
ATOM 819 O O . ASN A 1 100 ? 2.404 9.602 -4.055 1 98.25 100 ASN A O 1
ATOM 823 N N . HIS A 1 101 ? 3.086 7.508 -4.062 1 98.62 101 HIS A N 1
ATOM 824 C CA . HIS A 1 101 ? 1.769 6.883 -4.098 1 98.62 101 HIS A CA 1
ATOM 825 C C . HIS A 1 101 ? 1.514 6.062 -2.84 1 98.62 101 HIS A C 1
ATOM 827 O O . HIS A 1 101 ? 2.414 5.379 -2.344 1 98.62 101 HIS A O 1
ATOM 833 N N . TYR A 1 102 ? 0.262 6.184 -2.326 1 98.81 102 TYR A N 1
ATOM 834 C CA . TYR A 1 102 ? -0.045 5.602 -1.026 1 98.81 102 TYR A CA 1
ATOM 835 C C . TYR A 1 102 ? -1.315 4.762 -1.091 1 98.81 102 TYR A C 1
ATOM 837 O O . TYR A 1 102 ? -2.189 5.012 -1.925 1 98.81 102 TYR A O 1
ATOM 845 N N . HIS A 1 103 ? -1.374 3.789 -0.276 1 98.94 103 HIS A N 1
ATOM 846 C CA . HIS A 1 103 ? -2.598 3.135 0.175 1 98.94 103 HIS A CA 1
ATOM 847 C C . HIS A 1 103 ? -2.689 3.127 1.697 1 98.94 103 HIS A C 1
ATOM 849 O O . HIS A 1 103 ? -1.766 2.674 2.377 1 98.94 103 HIS A O 1
ATOM 855 N N . PHE A 1 104 ? -3.783 3.664 2.254 1 98.94 104 PHE A N 1
ATOM 856 C CA . PHE A 1 104 ? -4.039 3.67 3.689 1 98.94 104 PHE A CA 1
ATOM 857 C C . PHE A 1 104 ? -5.215 2.766 4.035 1 98.94 104 PHE A C 1
ATOM 859 O O . PHE A 1 104 ? -6.258 2.814 3.379 1 98.94 104 PHE A O 1
ATOM 866 N N . LEU A 1 105 ? -5.039 1.916 4.98 1 98.94 105 LEU A N 1
ATOM 867 C CA . LEU A 1 105 ? -6.184 1.328 5.668 1 98.94 105 LEU A CA 1
ATOM 868 C C . LEU A 1 105 ? -6.43 2.023 7.004 1 98.94 105 LEU A C 1
ATOM 870 O O . LEU A 1 105 ? -5.566 2.02 7.879 1 98.94 105 LEU A O 1
ATOM 874 N N . ILE A 1 106 ? -7.586 2.602 7.156 1 98.94 106 ILE A N 1
ATOM 875 C CA . ILE A 1 106 ? -7.898 3.451 8.305 1 98.94 106 ILE A CA 1
ATOM 876 C C . ILE A 1 106 ? -9.078 2.869 9.07 1 98.94 106 ILE A C 1
ATOM 878 O O . ILE A 1 106 ? -10.117 2.557 8.484 1 98.94 106 ILE A O 1
ATOM 882 N N . THR A 1 107 ? -8.883 2.666 10.328 1 98.88 107 THR A N 1
ATOM 883 C CA . THR A 1 107 ? -9.945 2.211 11.211 1 98.88 107 THR A CA 1
ATOM 884 C C . THR A 1 107 ? -10.43 3.348 12.109 1 98.88 107 THR A C 1
ATOM 886 O O . THR A 1 107 ? -9.617 4.098 12.656 1 98.88 107 THR A O 1
ATOM 889 N N . LEU A 1 108 ? -11.711 3.48 12.219 1 98.81 108 LEU A N 1
ATOM 890 C CA . LEU A 1 108 ? -12.289 4.539 13.039 1 98.81 108 LEU A CA 1
ATOM 891 C C . LEU A 1 108 ? -13.125 3.951 14.172 1 98.81 108 LEU A C 1
ATOM 893 O O . LEU A 1 108 ? -13.672 2.854 14.039 1 98.81 108 LEU A O 1
ATOM 897 N N . ASN A 1 109 ? -13.148 4.609 15.25 1 98.06 109 ASN A N 1
ATOM 898 C CA . ASN A 1 109 ? -13.992 4.352 16.406 1 98.06 109 ASN A CA 1
ATOM 899 C C . ASN A 1 109 ? -14.484 5.648 17.047 1 98.06 109 ASN A C 1
ATOM 901 O O . ASN A 1 109 ? -13.688 6.539 17.344 1 98.06 109 ASN A O 1
ATOM 905 N N . ASP A 1 110 ? -15.836 5.797 17.188 1 95.88 110 ASP A N 1
ATOM 906 C CA . ASP A 1 110 ? -16.453 6.977 17.797 1 95.88 110 ASP A CA 1
ATOM 907 C C . ASP A 1 110 ? -15.984 8.258 17.094 1 95.88 110 ASP A C 1
ATOM 909 O O . ASP A 1 110 ? -15.5 9.18 17.75 1 95.88 110 ASP A O 1
ATOM 913 N N . ASN A 1 111 ? -15.922 8.172 15.828 1 96.81 111 ASN A N 1
ATOM 914 C CA . ASN A 1 111 ? -15.68 9.32 14.961 1 96.81 111 ASN A CA 1
ATOM 915 C C . ASN A 1 111 ? -14.234 9.797 15.055 1 96.81 111 ASN A C 1
ATOM 917 O O . ASN A 1 111 ? -13.938 10.961 14.766 1 96.81 111 ASN A O 1
ATOM 921 N N . GLN A 1 112 ? -13.367 8.945 15.445 1 98.69 112 GLN A N 1
ATOM 922 C CA . GLN A 1 112 ? -11.945 9.25 15.461 1 98.69 112 GLN A CA 1
ATOM 923 C C . GLN A 1 112 ? -11.141 8.156 14.766 1 98.69 112 GLN A C 1
ATOM 925 O O . GLN A 1 112 ? -11.539 6.992 14.75 1 98.69 112 GLN A O 1
ATOM 930 N N . ILE A 1 113 ? -10.062 8.523 14.234 1 98.88 113 ILE A N 1
ATOM 931 C CA . ILE A 1 113 ? -9.125 7.578 13.648 1 98.88 113 ILE A CA 1
ATOM 932 C C . ILE A 1 113 ? -8.328 6.887 14.758 1 98.88 113 ILE A C 1
ATOM 934 O O . ILE A 1 113 ? -7.68 7.547 15.57 1 98.88 113 ILE A O 1
ATOM 938 N N . VAL A 1 114 ? -8.344 5.551 14.773 1 98.88 114 VAL A N 1
ATOM 939 C CA . VAL A 1 114 ? -7.723 4.859 15.898 1 98.88 114 VAL A CA 1
ATOM 940 C C . VAL A 1 114 ? -6.574 3.986 15.398 1 98.88 114 VAL A C 1
ATOM 942 O O . VAL A 1 114 ? -5.684 3.617 16.172 1 98.88 114 VAL A O 1
ATOM 945 N N . LYS A 1 115 ? -6.629 3.578 14.156 1 98.94 115 LYS A N 1
ATOM 946 C CA . LYS A 1 115 ? -5.59 2.732 13.57 1 98.94 115 LYS A CA 1
ATOM 947 C C . LYS A 1 115 ? -5.383 3.059 12.094 1 98.94 115 LYS A C 1
ATOM 949 O O . LYS A 1 115 ? -6.348 3.26 11.359 1 98.94 115 LYS A O 1
ATOM 954 N N . VAL A 1 116 ? -4.109 3.115 11.648 1 98.94 116 VAL A N 1
ATOM 955 C CA . VAL A 1 116 ? -3.768 3.338 10.25 1 98.94 116 VAL A CA 1
ATOM 956 C C . VAL A 1 116 ? -2.629 2.406 9.844 1 98.94 116 VAL A C 1
ATOM 958 O O . VAL A 1 116 ? -1.669 2.221 10.594 1 98.94 116 VAL A O 1
ATOM 961 N N . LYS A 1 117 ? -2.775 1.786 8.766 1 98.94 117 LYS A N 1
ATOM 962 C CA . LYS A 1 117 ? -1.681 1.139 8.047 1 98.94 117 LYS A CA 1
ATOM 963 C C . LYS A 1 117 ? -1.345 1.892 6.762 1 98.94 117 LYS A C 1
ATOM 965 O O . LYS A 1 117 ? -2.207 2.08 5.902 1 98.94 117 LYS A O 1
ATOM 970 N N . GLU A 1 118 ? -0.126 2.301 6.684 1 98.94 118 GLU A N 1
ATOM 971 C CA . GLU A 1 118 ? 0.335 3.141 5.582 1 98.94 118 GLU A CA 1
ATOM 972 C C . GLU A 1 118 ? 1.312 2.385 4.688 1 98.94 118 GLU A C 1
ATOM 974 O O . GLU A 1 118 ? 2.363 1.934 5.145 1 98.94 118 GLU A O 1
ATOM 979 N N . TYR A 1 119 ? 0.962 2.256 3.424 1 98.88 119 TYR A N 1
ATOM 980 C CA . TYR A 1 119 ? 1.791 1.645 2.391 1 98.88 119 TYR A CA 1
ATOM 981 C C . TYR A 1 119 ? 2.195 2.67 1.339 1 98.88 119 TYR A C 1
ATOM 983 O O . TYR A 1 119 ? 1.358 3.438 0.859 1 98.88 119 TYR A O 1
ATOM 991 N N . PHE A 1 120 ? 3.441 2.656 0.974 1 98.69 120 PHE A N 1
ATOM 992 C CA . PHE A 1 120 ? 3.961 3.607 -0.002 1 98.69 120 PHE A CA 1
ATOM 993 C C . PHE A 1 120 ? 5.281 3.119 -0.584 1 98.69 120 PHE A C 1
ATOM 995 O O . PHE A 1 120 ? 5.793 2.072 -0.184 1 98.69 120 PHE A O 1
ATOM 1002 N N . ASP A 1 121 ? 5.816 3.854 -1.563 1 98.5 121 ASP A N 1
ATOM 1003 C CA . ASP A 1 121 ? 7.062 3.475 -2.223 1 98.5 121 ASP A CA 1
ATOM 1004 C C . ASP A 1 121 ? 8.273 3.848 -1.369 1 98.5 121 ASP A C 1
ATOM 1006 O O . ASP A 1 121 ? 8.75 4.984 -1.417 1 98.5 121 ASP A O 1
ATOM 1010 N N . THR A 1 122 ? 8.812 2.867 -0.707 1 98.25 122 THR A N 1
ATOM 1011 C CA . THR A 1 122 ? 9.891 3.113 0.243 1 98.25 122 THR A CA 1
ATOM 1012 C C . THR A 1 122 ? 11.18 3.479 -0.486 1 98.25 122 THR A C 1
ATOM 1014 O O . THR A 1 122 ? 11.977 4.277 0.011 1 98.25 122 THR A O 1
ATOM 1017 N N . VAL A 1 123 ? 11.406 2.963 -1.649 1 97.31 123 VAL A N 1
ATOM 1018 C CA . VAL A 1 123 ? 12.578 3.326 -2.436 1 97.31 123 VAL A CA 1
ATOM 1019 C C . VAL A 1 123 ? 12.539 4.816 -2.762 1 97.31 123 VAL A C 1
ATOM 1021 O O . VAL A 1 123 ? 13.547 5.516 -2.609 1 97.31 123 VAL A O 1
ATOM 1024 N N . HIS A 1 124 ? 11.391 5.281 -3.182 1 96.56 124 HIS A N 1
ATOM 1025 C CA . HIS A 1 124 ? 11.242 6.691 -3.535 1 96.56 124 HIS A CA 1
ATOM 1026 C C . HIS A 1 124 ? 11.461 7.586 -2.32 1 96.56 124 HIS A C 1
ATOM 1028 O O . HIS A 1 124 ? 12.117 8.625 -2.424 1 96.56 124 HIS A O 1
ATOM 1034 N N . ALA A 1 125 ? 10.906 7.184 -1.214 1 95.69 125 ALA A N 1
ATOM 1035 C CA . ALA A 1 125 ? 11.055 7.957 0.016 1 95.69 125 ALA A CA 1
ATOM 1036 C C . ALA A 1 125 ? 12.523 8.086 0.406 1 95.69 125 ALA A C 1
ATOM 1038 O O . ALA A 1 125 ? 12.984 9.18 0.744 1 95.69 125 ALA A O 1
ATOM 1039 N N . VAL A 1 126 ? 13.281 7.008 0.347 1 94.31 126 VAL A N 1
ATOM 1040 C CA . VAL A 1 126 ? 14.695 7.008 0.696 1 94.31 126 VAL 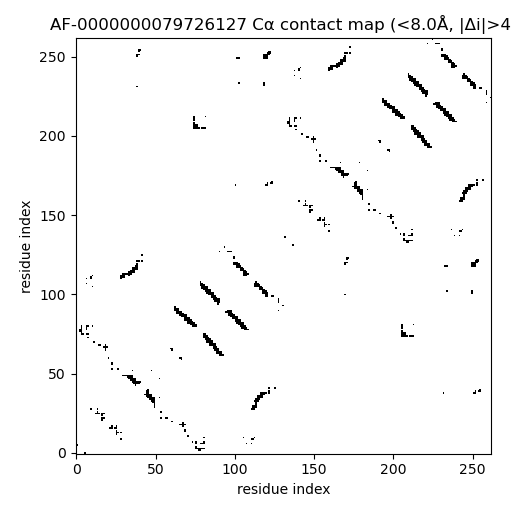A CA 1
ATOM 1041 C C . VAL A 1 126 ? 15.477 7.855 -0.304 1 94.31 126 VAL A C 1
ATOM 1043 O O . VAL A 1 126 ? 16.328 8.656 0.086 1 94.31 126 VAL A O 1
ATOM 1046 N N . TRP A 1 127 ? 15.156 7.703 -1.549 1 90.44 127 TRP A N 1
ATOM 1047 C CA . TRP A 1 127 ? 15.844 8.43 -2.611 1 90.44 127 TRP A CA 1
ATOM 1048 C C . TRP A 1 127 ? 15.727 9.938 -2.402 1 90.44 127 TRP A C 1
ATOM 1050 O O . TRP A 1 127 ? 16.719 10.656 -2.502 1 90.44 127 TRP A O 1
ATOM 1060 N N . VAL A 1 128 ? 14.562 10.383 -2.047 1 88 128 VAL A N 1
ATOM 1061 C CA . VAL A 1 128 ? 14.328 11.812 -1.898 1 88 128 VAL A CA 1
ATOM 1062 C C . VAL A 1 128 ? 14.977 12.32 -0.611 1 88 128 VAL A C 1
ATOM 1064 O O . VAL A 1 128 ? 15.453 13.453 -0.553 1 88 128 VAL A O 1
ATOM 1067 N N . GLU A 1 129 ? 15.055 11.484 0.408 1 81.62 129 GLU A N 1
ATOM 1068 C CA . GLU A 1 129 ? 15.625 11.891 1.69 1 81.62 129 GLU A CA 1
ATOM 1069 C C . GLU A 1 129 ? 17.141 11.945 1.627 1 81.62 129 GLU A C 1
ATOM 1071 O O . GLU A 1 129 ? 17.766 12.781 2.285 1 81.62 129 GLU A O 1
ATOM 1076 N N . GLU A 1 130 ? 17.812 11.023 1.054 1 77 130 GLU A N 1
ATOM 1077 C CA . GLU A 1 130 ? 19.266 10.914 1.055 1 77 130 GLU A CA 1
ATOM 1078 C C . GLU A 1 130 ? 19.875 11.758 -0.06 1 77 130 GLU A C 1
ATOM 1080 O O . GLU A 1 130 ? 21.062 12.117 0.007 1 77 130 GLU A O 1
ATOM 1085 N N . SER A 1 131 ? 19.234 12.086 -1.08 1 63 131 SER A N 1
ATOM 1086 C CA . SER A 1 131 ? 19.953 12.781 -2.145 1 63 131 SER A CA 1
ATOM 1087 C C . SER A 1 131 ? 19.875 14.289 -1.961 1 63 131 SER A C 1
ATOM 1089 O O . SER A 1 131 ? 18.891 14.812 -1.42 1 63 131 SER A O 1
ATOM 1091 N N . MET B 1 1 ? -26.188 -13.492 -1.328 1 88.88 1 MET B N 1
ATOM 1092 C CA . MET B 1 1 ? -24.812 -12.992 -1.242 1 88.88 1 MET B CA 1
ATOM 1093 C C . MET B 1 1 ? -24.688 -11.641 -1.926 1 88.88 1 MET B C 1
ATOM 1095 O O . MET B 1 1 ? -25.172 -11.445 -3.039 1 88.88 1 MET B O 1
ATOM 1099 N N . THR B 1 2 ? -24.188 -10.617 -1.166 1 93.31 2 THR B N 1
ATOM 1100 C CA . THR B 1 2 ? -24.016 -9.297 -1.775 1 93.31 2 THR B CA 1
ATOM 1101 C C . THR B 1 2 ? -22.891 -9.32 -2.797 1 93.31 2 THR B C 1
ATOM 1103 O O . THR B 1 2 ? -22.078 -10.258 -2.83 1 93.31 2 THR B O 1
ATOM 1106 N N . ILE B 1 3 ? -22.938 -8.438 -3.682 1 95.12 3 ILE B N 1
ATOM 1107 C CA . ILE B 1 3 ? -21.859 -8.32 -4.656 1 95.12 3 ILE B CA 1
ATOM 1108 C C . ILE B 1 3 ? -20.516 -8.227 -3.932 1 95.12 3 ILE B C 1
ATOM 1110 O O . ILE B 1 3 ? -19.516 -8.797 -4.383 1 95.12 3 ILE B O 1
ATOM 1114 N N . GLN B 1 4 ? -20.516 -7.562 -2.797 1 96.75 4 GLN B N 1
ATOM 1115 C CA . GLN B 1 4 ? -19.297 -7.398 -2.025 1 96.75 4 GLN B CA 1
ATOM 1116 C C . GLN B 1 4 ? -18.812 -8.734 -1.468 1 96.75 4 GLN B C 1
ATOM 1118 O O . GLN B 1 4 ? -17.609 -9.016 -1.482 1 96.75 4 GLN B O 1
ATOM 1123 N N . GLU B 1 5 ? -19.719 -9.539 -0.951 1 97.12 5 GLU B N 1
ATOM 1124 C CA . GLU B 1 5 ? -19.359 -10.859 -0.444 1 97.12 5 GLU B CA 1
ATOM 1125 C C . GLU B 1 5 ? -18.812 -11.75 -1.558 1 97.12 5 GLU B C 1
ATOM 1127 O O . GLU B 1 5 ? -17.828 -12.461 -1.361 1 97.12 5 GLU B O 1
ATOM 1132 N N . SER B 1 6 ? -19.469 -11.711 -2.664 1 97.75 6 SER B N 1
ATOM 1133 C CA . SER B 1 6 ? -19.016 -12.484 -3.816 1 97.75 6 SER B CA 1
ATOM 1134 C C . SER B 1 6 ? -17.641 -12.039 -4.273 1 97.75 6 SER B C 1
ATOM 1136 O O . SER B 1 6 ? -16.781 -12.867 -4.566 1 97.75 6 SER B O 1
ATOM 1138 N N . ASN B 1 7 ? -17.453 -10.688 -4.375 1 98.56 7 ASN B N 1
ATOM 1139 C CA . ASN B 1 7 ? -16.156 -10.148 -4.773 1 98.56 7 ASN B CA 1
ATOM 1140 C C . ASN B 1 7 ? -15.047 -10.602 -3.83 1 98.56 7 ASN B C 1
ATOM 1142 O O . ASN B 1 7 ? -13.969 -10.977 -4.277 1 98.56 7 ASN B O 1
ATOM 1146 N N . LYS B 1 8 ? -15.289 -10.578 -2.559 1 98.75 8 LYS B N 1
ATOM 1147 C CA . LYS B 1 8 ? -14.289 -11.008 -1.581 1 98.75 8 LYS B CA 1
ATOM 1148 C C . LYS B 1 8 ? -13.953 -12.484 -1.755 1 98.75 8 LYS B C 1
ATOM 1150 O O . LYS B 1 8 ? -12.797 -12.883 -1.59 1 98.75 8 LYS B O 1
ATOM 1155 N N . LYS B 1 9 ? -14.914 -13.273 -1.998 1 98.69 9 LYS B N 1
ATOM 1156 C CA . LYS B 1 9 ? -14.695 -14.703 -2.209 1 98.69 9 LYS B CA 1
ATOM 1157 C C . LYS B 1 9 ? -13.781 -14.945 -3.406 1 98.69 9 LYS B C 1
ATOM 1159 O O . LYS B 1 9 ? -12.883 -15.781 -3.348 1 98.69 9 LYS B O 1
ATOM 1164 N N . ILE B 1 10 ? -14 -14.227 -4.469 1 98.81 10 ILE B N 1
ATOM 1165 C CA . ILE B 1 10 ? -13.203 -14.375 -5.68 1 98.81 10 ILE B CA 1
ATOM 1166 C C . ILE B 1 10 ? -11.758 -13.953 -5.402 1 98.81 10 ILE B C 1
ATOM 1168 O O . ILE B 1 10 ? -10.82 -14.648 -5.797 1 98.81 10 ILE B O 1
ATOM 1172 N N . VAL B 1 11 ? -11.594 -12.82 -4.746 1 98.94 11 VAL B N 1
ATOM 1173 C CA . VAL B 1 11 ? -10.266 -12.328 -4.398 1 98.94 11 VAL B CA 1
ATOM 1174 C C . VAL B 1 11 ? -9.547 -13.352 -3.52 1 98.94 11 VAL B C 1
ATOM 1176 O O . VAL B 1 11 ? -8.391 -13.695 -3.77 1 98.94 11 VAL B O 1
ATOM 1179 N N . LYS B 1 12 ? -10.25 -13.836 -2.537 1 98.88 12 LYS B N 1
ATOM 1180 C CA . LYS B 1 12 ? -9.672 -14.859 -1.666 1 98.88 12 LYS B CA 1
ATOM 1181 C C . LYS B 1 12 ? -9.266 -16.094 -2.461 1 98.88 12 LYS B C 1
ATOM 1183 O O . LYS B 1 12 ? -8.188 -16.656 -2.25 1 98.88 12 LYS B O 1
ATOM 1188 N N . GLU B 1 13 ? -10.117 -16.531 -3.285 1 98.81 13 GLU B N 1
ATOM 1189 C CA . GLU B 1 13 ? -9.844 -17.703 -4.105 1 98.81 13 GLU B CA 1
ATOM 1190 C C . GLU B 1 13 ? -8.594 -17.5 -4.957 1 98.81 13 GLU B C 1
ATOM 1192 O O . GLU B 1 13 ? -7.746 -18.391 -5.051 1 98.81 13 GLU B O 1
ATOM 1197 N N . TYR B 1 14 ? -8.461 -16.344 -5.566 1 98.88 14 TYR B N 1
ATOM 1198 C CA . TYR B 1 14 ? -7.309 -16.047 -6.41 1 98.88 14 TYR B CA 1
ATOM 1199 C C . TYR B 1 14 ? -6.012 -16.203 -5.629 1 98.88 14 TYR B C 1
ATOM 1201 O O . TYR B 1 14 ? -5.117 -16.953 -6.043 1 98.88 14 TYR B O 1
ATOM 1209 N N . PHE B 1 15 ? -5.926 -15.578 -4.543 1 98.75 15 PHE B N 1
ATOM 1210 C CA . PHE B 1 15 ? -4.676 -15.562 -3.791 1 98.75 15 PHE B CA 1
ATOM 1211 C C . PHE B 1 15 ? -4.418 -16.922 -3.141 1 98.75 15 PHE B C 1
ATOM 1213 O O . PHE B 1 15 ? -3.268 -17.344 -3.004 1 98.75 15 PHE B O 1
ATOM 1220 N N . ASP B 1 16 ? -5.527 -17.641 -2.742 1 98.56 16 ASP B N 1
ATOM 1221 C CA . ASP B 1 16 ? -5.359 -19 -2.244 1 98.56 16 ASP B CA 1
ATOM 1222 C C . ASP B 1 16 ? -4.762 -19.906 -3.318 1 98.56 16 ASP B C 1
ATOM 1224 O O . ASP B 1 16 ? -3.855 -20.703 -3.039 1 98.56 16 ASP B O 1
ATOM 1228 N N . LEU B 1 17 ? -5.25 -19.781 -4.477 1 98.44 17 LEU B N 1
ATOM 1229 C CA . LEU B 1 17 ? -4.746 -20.578 -5.59 1 98.44 17 LEU B CA 1
ATOM 1230 C C . LEU B 1 17 ? -3.277 -20.266 -5.863 1 98.44 17 LEU B C 1
ATOM 1232 O O . LEU B 1 17 ? -2.479 -21.172 -6.105 1 98.44 17 LEU B O 1
ATOM 1236 N N . ILE B 1 18 ? -2.891 -19 -5.855 1 97.94 18 ILE B N 1
ATOM 1237 C CA . ILE B 1 18 ? -1.499 -18.594 -6.023 1 97.94 18 ILE B CA 1
ATOM 1238 C C . ILE B 1 18 ? -0.637 -19.25 -4.945 1 97.94 18 ILE B C 1
ATOM 1240 O O . ILE B 1 18 ? 0.407 -19.828 -5.246 1 97.94 18 ILE B O 1
ATOM 1244 N N . SER B 1 19 ? -1.082 -19.219 -3.734 1 97.44 19 SER B N 1
ATOM 1245 C CA . SER B 1 19 ? -0.339 -19.766 -2.604 1 97.44 19 SER B CA 1
ATOM 1246 C C . SER B 1 19 ? -0.212 -21.281 -2.707 1 97.44 19 SER B C 1
ATOM 1248 O O . SER B 1 19 ? 0.766 -21.859 -2.232 1 97.44 19 SER B O 1
ATOM 1250 N N . GLU B 1 20 ? -1.174 -21.891 -3.348 1 97 20 GLU B N 1
ATOM 1251 C CA . GLU B 1 20 ? -1.188 -23.328 -3.523 1 97 20 GLU B CA 1
ATOM 1252 C C . GLU B 1 20 ? -0.447 -23.75 -4.793 1 97 20 GLU B C 1
ATOM 1254 O O . GLU B 1 20 ? -0.412 -24.922 -5.145 1 97 20 GLU B O 1
ATOM 1259 N N . GLN B 1 21 ? 0.054 -22.828 -5.504 1 95.31 21 GLN B N 1
ATOM 1260 C CA . GLN B 1 21 ? 0.82 -23.031 -6.727 1 95.31 21 GLN B CA 1
ATOM 1261 C C . GLN B 1 21 ? -0.063 -23.594 -7.844 1 95.31 21 GLN B C 1
ATOM 1263 O O . GLN B 1 21 ? 0.394 -24.375 -8.672 1 95.31 21 GLN B O 1
ATOM 1268 N N . LYS B 1 22 ? -1.314 -23.25 -7.758 1 97.31 22 LYS B N 1
ATOM 1269 C CA . LYS B 1 22 ? -2.275 -23.578 -8.805 1 97.31 22 LYS B CA 1
ATOM 1270 C C . LYS B 1 22 ? -2.498 -22.391 -9.742 1 97.31 22 LYS B C 1
ATOM 1272 O O . LYS B 1 22 ? -3.604 -21.859 -9.82 1 97.31 22 LYS B O 1
ATOM 1277 N N . LEU B 1 23 ? -1.538 -22.094 -10.547 1 96.94 23 LEU B N 1
ATOM 1278 C CA . LEU B 1 23 ? -1.476 -20.859 -11.312 1 96.94 23 LEU B CA 1
ATOM 1279 C C . LEU B 1 23 ? -2.502 -20.859 -12.438 1 96.94 23 LEU B C 1
ATOM 1281 O O . LEU B 1 23 ? -3.178 -19.859 -12.68 1 96.94 23 LEU B O 1
ATOM 1285 N N . SER B 1 24 ? -2.594 -21.953 -13.109 1 97.06 24 SER B N 1
ATOM 1286 C CA . SER B 1 24 ? -3.531 -22.016 -14.219 1 97.06 24 SER B CA 1
ATOM 1287 C C . SER B 1 24 ? -4.957 -21.734 -13.766 1 97.06 24 SER B C 1
ATOM 1289 O O . SER B 1 24 ? -5.691 -21 -14.438 1 97.06 24 SER B O 1
ATOM 1291 N N . GLU B 1 25 ? -5.34 -22.297 -12.672 1 98.25 25 GLU B N 1
ATOM 1292 C CA . GLU B 1 25 ? -6.66 -22.047 -12.109 1 98.25 25 GLU B CA 1
ATOM 1293 C C . GLU B 1 25 ? -6.809 -20.594 -11.664 1 98.25 25 GLU B C 1
ATOM 1295 O O . GLU B 1 25 ? -7.867 -19.984 -11.844 1 98.25 25 GLU B O 1
ATOM 1300 N N . ALA B 1 26 ? -5.789 -20.062 -11.07 1 98.38 26 ALA B N 1
ATOM 1301 C CA . ALA B 1 26 ? -5.82 -18.672 -10.602 1 98.38 26 ALA B CA 1
ATOM 1302 C C . ALA B 1 26 ? -6.012 -17.719 -11.773 1 98.38 26 ALA B C 1
ATOM 1304 O O . ALA B 1 26 ? -6.781 -16.75 -11.672 1 98.38 26 ALA B O 1
ATOM 1305 N N . PHE B 1 27 ? -5.34 -17.984 -12.859 1 98.31 27 PHE B N 1
ATOM 1306 C CA . PHE B 1 27 ? -5.293 -17.031 -13.977 1 98.31 27 PHE B CA 1
ATOM 1307 C C . PHE B 1 27 ? -6.637 -16.984 -14.688 1 98.31 27 PHE B C 1
ATOM 1309 O O . PHE B 1 27 ? -6.926 -16 -15.391 1 98.31 27 PHE B O 1
ATOM 1316 N N . VAL B 1 28 ? -7.488 -18 -14.484 1 98.06 28 VAL B N 1
ATOM 1317 C CA . VAL B 1 28 ? -8.836 -18 -15.039 1 98.06 28 VAL B CA 1
ATOM 1318 C C . VAL B 1 28 ? -9.664 -16.875 -14.422 1 98.06 28 VAL B C 1
ATOM 1320 O O . VAL B 1 28 ? -10.562 -16.328 -15.07 1 98.06 28 VAL B O 1
ATOM 1323 N N . LEU B 1 29 ? -9.344 -16.484 -13.25 1 98.69 29 LEU B N 1
ATOM 1324 C CA . LEU B 1 29 ? -10.094 -15.469 -12.516 1 98.69 29 LEU B CA 1
ATOM 1325 C C . LEU B 1 29 ? -9.703 -14.062 -12.969 1 98.69 29 LEU B C 1
ATOM 1327 O O . LEU B 1 29 ? -10.352 -13.086 -12.602 1 98.69 29 LEU B O 1
ATOM 1331 N N . LEU B 1 30 ? -8.664 -13.945 -13.773 1 98.81 30 LEU B N 1
ATOM 1332 C CA . LEU B 1 30 ? -8.227 -12.664 -14.312 1 98.81 30 LEU B CA 1
ATOM 1333 C C . LEU B 1 30 ? -8.938 -12.359 -15.633 1 98.81 30 LEU B C 1
ATOM 1335 O O . LEU B 1 30 ? -9.055 -13.234 -16.484 1 98.81 30 LEU B O 1
ATOM 1339 N N . ALA B 1 31 ? -9.367 -11.172 -15.805 1 98.81 31 ALA B N 1
ATOM 1340 C CA . ALA B 1 31 ? -9.992 -10.75 -17.047 1 98.81 31 ALA B CA 1
ATOM 1341 C C . ALA B 1 31 ? -8.961 -10.625 -18.172 1 98.81 31 ALA B C 1
ATOM 1343 O O . ALA B 1 31 ? -7.785 -10.367 -17.906 1 98.81 31 ALA B O 1
ATOM 1344 N N . ASP B 1 32 ? -9.383 -10.695 -19.375 1 98.06 32 ASP B N 1
ATOM 1345 C CA . ASP B 1 32 ? -8.5 -10.594 -20.531 1 98.06 32 ASP B CA 1
ATOM 1346 C C . ASP B 1 32 ? -7.922 -9.188 -20.656 1 98.06 32 ASP B C 1
ATOM 1348 O O . ASP B 1 32 ? -6.797 -9.008 -21.125 1 98.06 32 ASP B O 1
ATOM 1352 N N . ASP B 1 33 ? -8.648 -8.18 -20.203 1 98.19 33 ASP B N 1
ATOM 1353 C CA . ASP B 1 33 ? -8.219 -6.793 -20.297 1 98.19 33 ASP B CA 1
ATOM 1354 C C . ASP B 1 33 ? -7.637 -6.309 -18.969 1 98.19 33 ASP B C 1
ATOM 1356 O O . ASP B 1 33 ? -7.723 -5.121 -18.641 1 98.19 33 ASP B O 1
ATOM 1360 N N . LEU B 1 34 ? -7.094 -7.145 -18.25 1 98.81 34 LEU B N 1
ATOM 1361 C CA . LEU B 1 34 ? -6.551 -6.883 -16.922 1 98.81 34 LEU B CA 1
ATOM 1362 C C . LEU B 1 34 ? -5.512 -5.766 -16.969 1 98.81 34 LEU B C 1
ATOM 1364 O O . LEU B 1 34 ? -4.68 -5.727 -17.875 1 98.81 34 LEU B O 1
ATOM 1368 N N . HIS B 1 35 ? -5.609 -4.863 -16.031 1 98.88 35 HIS B N 1
ATOM 1369 C CA . HIS B 1 35 ? -4.531 -3.945 -15.672 1 98.88 35 HIS B CA 1
ATOM 1370 C C . HIS B 1 35 ? -4.059 -4.184 -14.242 1 98.88 35 HIS B C 1
ATOM 1372 O O . HIS B 1 35 ? -4.812 -3.965 -13.289 1 98.88 35 HIS B O 1
ATOM 1378 N N . TRP B 1 36 ? -2.881 -4.676 -14.07 1 98.88 36 TRP B N 1
ATOM 1379 C CA . TRP B 1 36 ? -2.238 -4.871 -12.773 1 98.88 36 TRP B CA 1
ATOM 1380 C C . TRP B 1 36 ? -1.076 -3.9 -12.594 1 98.88 36 TRP B C 1
ATOM 1382 O O . TRP B 1 36 ? 0.02 -4.133 -13.109 1 98.88 36 TRP B O 1
ATOM 1392 N N . TRP B 1 37 ? -1.305 -2.896 -11.82 1 98.94 37 TRP B N 1
ATOM 1393 C CA . TRP B 1 37 ? -0.297 -1.868 -11.586 1 98.94 37 TRP B CA 1
ATOM 1394 C C . TRP B 1 37 ? 0.487 -2.162 -10.305 1 98.94 37 TRP B C 1
ATOM 1396 O O . TRP B 1 37 ? -0.102 -2.383 -9.25 1 98.94 37 TRP B O 1
ATOM 1406 N N . ILE B 1 38 ? 1.798 -2.252 -10.438 1 98.81 38 ILE B N 1
ATOM 1407 C CA . ILE B 1 38 ? 2.68 -2.49 -9.297 1 98.81 38 ILE B CA 1
ATOM 1408 C C . ILE B 1 38 ? 3.43 -1.208 -8.945 1 98.81 38 ILE B C 1
ATOM 1410 O O . ILE B 1 38 ? 4.074 -0.603 -9.812 1 98.81 38 ILE B O 1
ATOM 1414 N N . LEU B 1 39 ? 3.422 -0.817 -7.777 1 98.56 39 LEU B N 1
ATOM 1415 C CA . LEU B 1 39 ? 3.959 0.425 -7.23 1 98.56 39 LEU B CA 1
ATOM 1416 C C . LEU B 1 39 ? 5.457 0.531 -7.492 1 98.56 39 LEU B C 1
ATOM 1418 O O . LEU B 1 39 ? 6.18 -0.465 -7.402 1 98.56 39 LEU B O 1
ATOM 1422 N N . GLY B 1 40 ? 5.848 1.786 -7.773 1 97.44 40 GLY B N 1
ATOM 1423 C CA . GLY B 1 40 ? 7.258 2.119 -7.656 1 97.44 40 GLY B CA 1
ATOM 1424 C C . GLY B 1 40 ? 7.973 2.186 -8.992 1 97.44 40 GLY B C 1
ATOM 1425 O O . GLY B 1 40 ? 7.328 2.268 -10.039 1 97.44 40 GLY B O 1
ATOM 1426 N N . ASN B 1 41 ? 9.32 2.295 -8.945 1 96.06 41 ASN B N 1
ATOM 1427 C CA . ASN B 1 41 ? 10.234 2.316 -10.086 1 96.06 41 ASN B CA 1
ATOM 1428 C C . ASN B 1 41 ? 11.391 1.346 -9.891 1 96.06 41 ASN B C 1
ATOM 1430 O O . ASN B 1 41 ? 12.555 1.733 -10 1 96.06 41 ASN B O 1
ATOM 1434 N N . ILE B 1 42 ? 11.07 0.151 -9.578 1 95.75 42 ILE B N 1
ATOM 1435 C CA . ILE B 1 42 ? 12.016 -0.952 -9.461 1 95.75 42 ILE B CA 1
ATOM 1436 C C . ILE B 1 42 ? 11.734 -1.99 -10.539 1 95.75 42 ILE B C 1
ATOM 1438 O O . ILE B 1 42 ? 10.75 -1.884 -11.273 1 95.75 42 ILE B O 1
ATOM 1442 N N . PRO B 1 43 ? 12.477 -3.012 -10.711 1 94.62 43 PRO B N 1
ATOM 1443 C CA . PRO B 1 43 ? 12.391 -3.895 -11.875 1 94.62 43 PRO B CA 1
ATOM 1444 C C . PRO B 1 43 ? 10.992 -4.496 -12.055 1 94.62 43 PRO B C 1
ATOM 1446 O O . PRO B 1 43 ? 10.531 -4.656 -13.188 1 94.62 43 PRO B O 1
ATOM 1449 N N . VAL B 1 44 ? 10.312 -4.77 -11.016 1 95.69 44 VAL B N 1
ATOM 1450 C CA . VAL B 1 44 ? 9.039 -5.465 -11.125 1 95.69 44 VAL B CA 1
ATOM 1451 C C . VAL B 1 44 ? 7.902 -4.449 -11.258 1 95.69 44 VAL B C 1
ATOM 1453 O O . VAL B 1 44 ? 6.758 -4.82 -11.516 1 95.69 44 VAL B O 1
ATOM 1456 N N . SER B 1 45 ? 8.188 -3.174 -11.133 1 98.25 45 SER B N 1
ATOM 1457 C CA . SER B 1 45 ? 7.156 -2.143 -11.148 1 98.25 45 SER B CA 1
ATOM 1458 C C . SER B 1 45 ? 6.598 -1.939 -12.555 1 98.25 45 SER B C 1
ATOM 1460 O O . SER B 1 45 ? 7.285 -2.199 -13.547 1 98.25 45 SER B O 1
ATOM 1462 N N . GLY B 1 46 ? 5.355 -1.416 -12.578 1 98.06 46 GLY B N 1
ATOM 1463 C CA . GLY B 1 46 ? 4.742 -1.104 -13.859 1 98.06 46 GLY B CA 1
ATOM 1464 C C . GLY B 1 46 ? 3.303 -1.575 -13.961 1 98.06 46 GLY B C 1
ATOM 1465 O O . GLY B 1 46 ? 2.699 -1.968 -12.961 1 98.06 46 GLY B O 1
ATOM 1466 N N . ASP B 1 47 ? 2.758 -1.365 -15.148 1 98.69 47 ASP B N 1
ATOM 1467 C CA . ASP B 1 47 ? 1.396 -1.799 -15.445 1 98.69 47 ASP B CA 1
ATOM 1468 C C . ASP B 1 47 ? 1.398 -3.033 -16.344 1 98.69 47 ASP B C 1
ATOM 1470 O O . ASP B 1 47 ? 1.835 -2.969 -17.5 1 98.69 47 ASP B O 1
ATOM 1474 N N . TYR B 1 48 ? 0.91 -4.129 -15.789 1 98.75 48 TYR B N 1
ATOM 1475 C CA . TYR B 1 48 ? 0.986 -5.422 -16.453 1 98.75 48 TYR B CA 1
ATOM 1476 C C . TYR B 1 48 ? -0.378 -5.84 -17 1 98.75 48 TYR B C 1
ATOM 1478 O O . TYR B 1 48 ? -1.398 -5.645 -16.328 1 98.75 48 TYR B O 1
ATOM 1486 N N . ASP B 1 49 ? -0.31 -6.375 -18.156 1 98.69 49 ASP B N 1
ATOM 1487 C CA . ASP B 1 49 ? -1.5 -7.066 -18.641 1 98.69 49 ASP B CA 1
ATOM 1488 C C . ASP B 1 49 ? -1.544 -8.508 -18.125 1 98.69 49 ASP B C 1
ATOM 1490 O O . ASP B 1 49 ? -0.687 -8.914 -17.344 1 98.69 49 ASP B O 1
ATOM 1494 N N . LYS B 1 50 ? -2.559 -9.211 -18.547 1 98.69 50 LYS B N 1
ATOM 1495 C CA . LYS B 1 50 ? -2.787 -10.57 -18.062 1 98.69 50 LYS B CA 1
ATOM 1496 C C . LYS B 1 50 ? -1.598 -11.469 -18.375 1 98.69 50 LYS B C 1
ATOM 1498 O O . LYS B 1 50 ? -1.147 -12.234 -17.516 1 98.69 50 LYS B O 1
ATOM 1503 N N . ARG B 1 51 ? -1.092 -11.438 -19.531 1 98.12 51 ARG B N 1
ATOM 1504 C CA . ARG B 1 51 ? 0.035 -12.273 -19.922 1 98.12 51 ARG B CA 1
ATOM 1505 C C . ARG B 1 51 ? 1.267 -11.969 -19.078 1 98.12 51 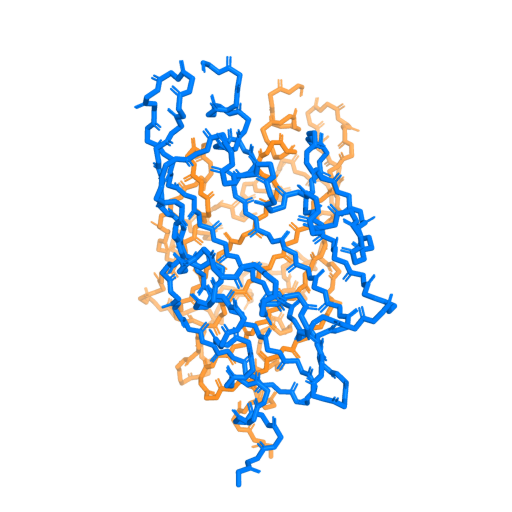ARG B C 1
ATOM 1507 O O . ARG B 1 51 ? 1.901 -12.883 -18.547 1 98.12 51 ARG B O 1
ATOM 1514 N N . LYS B 1 52 ? 1.615 -10.75 -18.969 1 98.25 52 LYS B N 1
ATOM 1515 C CA . LYS B 1 52 ? 2.826 -10.344 -18.266 1 98.25 52 LYS B CA 1
ATOM 1516 C C . LYS B 1 52 ? 2.742 -10.711 -16.781 1 98.25 52 LYS B C 1
ATOM 1518 O O . LYS B 1 52 ? 3.721 -11.18 -16.203 1 98.25 52 LYS B O 1
ATOM 1523 N N . ILE B 1 53 ? 1.586 -10.445 -16.188 1 98.19 53 ILE B N 1
ATOM 1524 C CA . ILE B 1 53 ? 1.478 -10.75 -14.773 1 98.19 53 ILE B CA 1
ATOM 1525 C C . ILE B 1 53 ? 1.527 -12.258 -14.555 1 98.19 53 ILE B C 1
ATOM 1527 O O . ILE B 1 53 ? 2.084 -12.734 -13.562 1 98.19 53 ILE B O 1
ATOM 1531 N N . SER B 1 54 ? 0.928 -13.023 -15.461 1 97.44 54 SER B N 1
ATOM 1532 C CA . SER B 1 54 ? 0.987 -14.477 -15.391 1 97.44 54 SER B CA 1
ATOM 1533 C C . SER B 1 54 ? 2.426 -14.977 -15.461 1 97.44 54 SER B C 1
ATOM 1535 O O . SER B 1 54 ? 2.83 -15.844 -14.68 1 97.44 54 SER B O 1
ATOM 1537 N N . LEU B 1 55 ? 3.201 -14.406 -16.344 1 97 55 LEU B N 1
ATOM 1538 C CA . LEU B 1 55 ? 4.613 -14.75 -16.453 1 97 55 LEU B CA 1
ATOM 1539 C C . LEU B 1 55 ? 5.371 -14.352 -15.188 1 97 55 LEU B C 1
ATOM 1541 O O . LEU B 1 55 ? 6.27 -15.07 -14.742 1 97 55 LEU B O 1
ATOM 1545 N N . GLY B 1 56 ? 5.035 -13.227 -14.68 1 96.31 56 GLY B N 1
ATOM 1546 C CA . GLY B 1 56 ? 5.652 -12.773 -13.438 1 96.31 56 GLY B CA 1
ATOM 1547 C C . GLY B 1 56 ? 5.473 -13.75 -12.297 1 96.31 56 GLY B C 1
ATOM 1548 O O . GLY B 1 56 ? 6.426 -14.047 -11.57 1 96.31 56 GLY B O 1
ATOM 1549 N N . PHE B 1 57 ? 4.277 -14.211 -12.125 1 96.62 57 PHE B N 1
ATOM 1550 C CA . PHE B 1 57 ? 4.012 -15.148 -11.039 1 96.62 57 PHE B CA 1
ATOM 1551 C C . PHE B 1 57 ? 4.715 -16.484 -11.297 1 96.62 57 PHE B C 1
ATOM 1553 O O . PHE B 1 57 ? 5.191 -17.125 -10.359 1 96.62 57 PHE B O 1
ATOM 1560 N N . LYS B 1 58 ? 4.809 -16.938 -12.531 1 95.75 58 LYS B N 1
ATOM 1561 C CA . LYS B 1 58 ? 5.574 -18.141 -12.852 1 95.75 58 LYS B CA 1
ATOM 1562 C C . LYS B 1 58 ? 7.047 -17.969 -12.492 1 95.75 58 LYS B C 1
ATOM 1564 O O . LYS B 1 58 ? 7.672 -18.875 -11.953 1 95.75 58 LYS B O 1
ATOM 1569 N N . MET B 1 59 ? 7.559 -16.828 -12.797 1 94.5 59 MET B N 1
ATOM 1570 C CA . MET B 1 59 ? 8.945 -16.531 -12.453 1 94.5 59 MET B CA 1
ATOM 1571 C C . MET B 1 59 ? 9.141 -16.531 -10.938 1 94.5 59 MET B C 1
ATOM 1573 O O . MET B 1 59 ? 10.164 -17 -10.438 1 94.5 59 MET B O 1
ATOM 1577 N N . LEU B 1 60 ? 8.172 -15.914 -10.234 1 94.19 60 LEU B N 1
ATOM 1578 C CA . LEU B 1 60 ? 8.219 -15.922 -8.773 1 94.19 60 LEU B CA 1
ATOM 1579 C C . LEU B 1 60 ? 8.297 -17.344 -8.234 1 94.19 60 LEU B C 1
ATOM 1581 O O . LEU B 1 60 ? 9.109 -17.641 -7.352 1 94.19 60 LEU B O 1
ATOM 1585 N N . GLN B 1 61 ? 7.512 -18.203 -8.766 1 93 61 GLN B N 1
ATOM 1586 C CA . GLN B 1 61 ? 7.496 -19.594 -8.328 1 93 61 GLN B CA 1
ATOM 1587 C C . GLN B 1 61 ? 8.82 -20.281 -8.648 1 93 61 GLN B C 1
ATOM 1589 O O . GLN B 1 61 ? 9.258 -21.172 -7.918 1 93 61 GLN B O 1
ATOM 1594 N N . ARG B 1 62 ? 9.391 -19.859 -9.703 1 94.38 62 ARG B N 1
ATOM 1595 C CA . ARG B 1 62 ? 10.664 -20.438 -10.109 1 94.38 62 ARG B CA 1
ATOM 1596 C C . ARG B 1 62 ? 11.797 -19.969 -9.203 1 94.38 62 ARG B C 1
ATOM 1598 O O . ARG B 1 62 ? 12.734 -20.719 -8.93 1 94.38 62 ARG B O 1
ATOM 1605 N N . ASN B 1 63 ? 11.672 -18.797 -8.758 1 95.25 63 ASN B N 1
ATOM 1606 C CA . ASN B 1 63 ? 12.797 -18.188 -8.062 1 95.25 63 ASN B CA 1
ATOM 1607 C C . ASN B 1 63 ? 12.648 -18.297 -6.547 1 95.25 63 ASN B C 1
ATOM 1609 O O . ASN B 1 63 ? 13.617 -18.078 -5.809 1 95.25 63 ASN B O 1
ATOM 1613 N N . PHE B 1 64 ? 11.422 -18.625 -6.125 1 95.88 64 PHE B N 1
ATOM 1614 C CA . PHE B 1 64 ? 11.18 -18.719 -4.688 1 95.88 64 PHE B CA 1
ATOM 1615 C C . PHE B 1 64 ? 10.617 -20.078 -4.312 1 95.88 64 PHE B C 1
ATOM 1617 O O . PHE B 1 64 ? 9.93 -20.719 -5.109 1 95.88 64 PHE B O 1
ATOM 1624 N N . GLU B 1 65 ? 10.891 -20.438 -3.121 1 94.81 65 GLU B N 1
ATOM 1625 C CA . GLU B 1 65 ? 10.305 -21.641 -2.521 1 94.81 65 GLU B CA 1
ATOM 1626 C C . GLU B 1 65 ? 9.148 -21.281 -1.589 1 94.81 65 GLU B C 1
ATOM 1628 O O . GLU B 1 65 ? 9.281 -20.406 -0.731 1 94.81 65 GLU B O 1
ATOM 1633 N N . LYS B 1 66 ? 8.039 -21.953 -1.759 1 91.69 66 LYS B N 1
ATOM 1634 C CA . LYS B 1 66 ? 6.902 -21.844 -0.853 1 91.69 66 LYS B CA 1
ATOM 1635 C C . LYS B 1 66 ? 6.387 -20.406 -0.774 1 91.69 66 LYS B C 1
ATOM 1637 O O . LYS B 1 66 ? 6.121 -19.906 0.316 1 91.69 66 LYS B O 1
ATOM 1642 N N . PHE B 1 67 ? 6.387 -19.781 -1.844 1 96 67 PHE B N 1
ATOM 1643 C CA . PHE B 1 67 ? 5.832 -18.422 -1.863 1 96 67 PHE B CA 1
ATOM 1644 C C . PHE B 1 67 ? 4.344 -18.453 -1.548 1 96 67 PHE B C 1
ATOM 1646 O O . PHE B 1 67 ? 3.541 -18.938 -2.348 1 96 67 PHE B O 1
ATOM 1653 N N . THR B 1 68 ? 3.973 -17.844 -0.406 1 97.69 68 THR B N 1
ATOM 1654 C CA . THR B 1 68 ? 2.588 -17.859 0.052 1 97.69 68 THR B CA 1
ATOM 1655 C C . THR B 1 68 ? 2.158 -16.469 0.533 1 97.69 68 THR B C 1
ATOM 1657 O O . THR B 1 68 ? 2.992 -15.672 0.959 1 97.69 68 THR B O 1
ATOM 1660 N N . PHE B 1 69 ? 0.852 -16.297 0.403 1 98.38 69 PHE B N 1
ATOM 1661 C CA . PHE B 1 69 ? 0.247 -15.102 0.973 1 98.38 69 PHE B CA 1
ATOM 1662 C C . PHE B 1 69 ? -0.553 -15.438 2.225 1 98.38 69 PHE B C 1
ATOM 1664 O O . PHE B 1 69 ? -1.292 -16.422 2.246 1 98.38 69 PHE B O 1
ATOM 1671 N N . LEU B 1 70 ? -0.375 -14.688 3.207 1 98.5 70 LEU B N 1
ATOM 1672 C CA . LEU B 1 70 ? -1.273 -14.633 4.355 1 98.5 70 LEU B CA 1
ATOM 1673 C C . LEU B 1 70 ? -2.246 -13.469 4.23 1 98.5 70 LEU B C 1
ATOM 1675 O O . LEU B 1 70 ? -1.833 -12.305 4.254 1 98.5 70 LEU B O 1
ATOM 1679 N N . LEU B 1 71 ? -3.525 -13.781 4.133 1 98.75 71 LEU B N 1
ATOM 1680 C CA . LEU B 1 71 ? -4.52 -12.75 3.857 1 98.75 71 LEU B CA 1
ATOM 1681 C C . LEU B 1 71 ? -5.02 -12.117 5.152 1 98.75 71 LEU B C 1
ATOM 1683 O O . LEU B 1 71 ? -5.25 -12.82 6.141 1 98.75 71 LEU B O 1
ATOM 1687 N N . GLY B 1 72 ? -5.113 -10.852 5.141 1 98.31 72 GLY B N 1
ATOM 1688 C CA . GLY B 1 72 ? -5.641 -10.102 6.27 1 98.31 72 GLY B CA 1
ATOM 1689 C C . GLY B 1 72 ? -6.996 -9.484 5.988 1 98.31 72 GLY B C 1
ATOM 1690 O O . GLY B 1 72 ? -7.867 -10.125 5.391 1 98.31 72 GLY B O 1
ATOM 1691 N N . GLU B 1 73 ? -7.188 -8.266 6.402 1 98.25 73 GLU B N 1
ATOM 1692 C CA . GLU B 1 73 ? -8.477 -7.582 6.309 1 98.25 73 GLU B CA 1
ATOM 1693 C C . GLU B 1 73 ? -8.875 -7.363 4.852 1 98.25 73 GLU B C 1
ATOM 1695 O O . GLU B 1 73 ? -8.039 -7.02 4.016 1 98.25 73 GLU B O 1
ATOM 1700 N N . MET B 1 74 ? -10.086 -7.621 4.621 1 98.81 74 MET B N 1
ATOM 1701 C CA . MET B 1 74 ? -10.703 -7.242 3.352 1 98.81 74 MET B CA 1
ATOM 1702 C C . MET B 1 74 ? -11.781 -6.188 3.568 1 98.81 74 MET B C 1
ATOM 1704 O O . MET B 1 74 ? -12.609 -6.316 4.473 1 98.81 74 MET B O 1
ATOM 1708 N N . THR B 1 75 ? -11.695 -5.105 2.859 1 98.81 75 THR B N 1
ATOM 1709 C CA . THR B 1 75 ? -12.68 -4.035 2.838 1 98.81 75 THR B CA 1
ATOM 1710 C C . THR B 1 75 ? -13.312 -3.902 1.454 1 98.81 75 THR B C 1
ATOM 1712 O O . THR B 1 75 ? -12.609 -3.648 0.471 1 98.81 75 THR B O 1
ATOM 1715 N N . ALA B 1 76 ? -14.633 -4.102 1.376 1 98.81 76 ALA B N 1
ATOM 1716 C CA . ALA B 1 76 ? -15.266 -4.137 0.062 1 98.81 76 ALA B CA 1
ATOM 1717 C C . ALA B 1 76 ? -16.359 -3.078 -0.044 1 98.81 76 ALA B C 1
ATOM 1719 O O . ALA B 1 76 ? -17.109 -2.846 0.914 1 98.81 76 ALA B O 1
ATOM 1720 N N . GLU B 1 77 ? -16.422 -2.41 -1.129 1 98.5 77 GLU B N 1
ATOM 1721 C CA . GLU B 1 77 ? -17.469 -1.447 -1.492 1 98.5 77 GLU B CA 1
ATOM 1722 C C . GLU B 1 77 ? -17.609 -1.345 -3.008 1 98.5 77 GLU B C 1
ATOM 1724 O O . GLU B 1 77 ? -16.609 -1.321 -3.736 1 98.5 77 GLU B O 1
ATOM 1729 N N . GLU B 1 78 ? -18.797 -1.272 -3.447 1 97.12 78 GLU B N 1
ATOM 1730 C CA . GLU B 1 78 ? -19.062 -1.266 -4.883 1 97.12 78 GLU B CA 1
ATOM 1731 C C . GLU B 1 78 ? -18.375 -2.434 -5.578 1 97.12 78 GLU B C 1
ATOM 1733 O O . GLU B 1 78 ? -18.562 -3.592 -5.199 1 97.12 78 GLU B O 1
ATOM 1738 N N . ASP B 1 79 ? -17.531 -2.189 -6.5 1 98.06 79 ASP B N 1
ATOM 1739 C CA . ASP B 1 79 ? -16.906 -3.254 -7.266 1 98.06 79 ASP B CA 1
ATOM 1740 C C . ASP B 1 79 ? -15.453 -3.457 -6.828 1 98.06 79 ASP B C 1
ATOM 1742 O O . ASP B 1 79 ? -14.656 -4.07 -7.543 1 98.06 79 ASP B O 1
ATOM 1746 N N . ARG B 1 80 ? -15.141 -2.943 -5.641 1 98.69 80 ARG B N 1
ATOM 1747 C CA . ARG B 1 80 ? -13.75 -2.957 -5.207 1 98.69 80 ARG B CA 1
ATOM 1748 C C . ARG B 1 80 ? -13.578 -3.764 -3.926 1 98.69 80 ARG B C 1
ATOM 1750 O O . ARG B 1 80 ? -14.461 -3.758 -3.061 1 98.69 80 ARG B O 1
ATOM 1757 N N . VAL B 1 81 ? -12.453 -4.387 -3.803 1 98.88 81 VAL B N 1
ATOM 1758 C CA . VAL B 1 81 ? -11.984 -5.035 -2.584 1 98.88 81 VAL B CA 1
ATOM 1759 C C . VAL B 1 81 ? -10.57 -4.57 -2.264 1 98.88 81 VAL B C 1
ATOM 1761 O O . VAL B 1 81 ? -9.656 -4.711 -3.086 1 98.88 81 VAL B O 1
ATOM 1764 N N . SER B 1 82 ? -10.422 -3.951 -1.141 1 98.94 82 SER B N 1
ATOM 1765 C CA . SER B 1 82 ? -9.102 -3.711 -0.558 1 98.94 82 SER B CA 1
ATOM 1766 C C . SER B 1 82 ? -8.648 -4.898 0.283 1 98.94 82 SER B C 1
ATOM 1768 O O . SER B 1 82 ? -9.391 -5.387 1.133 1 98.94 82 SER B O 1
ATOM 1770 N N . LEU B 1 83 ? -7.422 -5.371 0.027 1 98.94 83 LEU B N 1
ATOM 1771 C CA . LEU B 1 83 ? -6.895 -6.543 0.721 1 98.94 83 LEU B CA 1
ATOM 1772 C C . LEU B 1 83 ? -5.531 -6.238 1.335 1 98.94 83 LEU B C 1
ATOM 1774 O O . LEU B 1 83 ? -4.605 -5.828 0.631 1 98.94 83 LEU B O 1
ATOM 1778 N N . ILE B 1 84 ? -5.43 -6.418 2.615 1 98.81 84 ILE B N 1
ATOM 1779 C CA . ILE B 1 84 ? -4.148 -6.465 3.312 1 98.81 84 ILE B CA 1
ATOM 1780 C C . ILE B 1 84 ? -3.586 -7.887 3.262 1 98.81 84 ILE B C 1
ATOM 1782 O O . ILE B 1 84 ? -4.32 -8.859 3.449 1 98.81 84 ILE B O 1
ATOM 1786 N N . ALA B 1 85 ? -2.264 -7.977 2.975 1 98.88 85 ALA B N 1
ATOM 1787 C CA . ALA B 1 85 ? -1.663 -9.305 2.904 1 98.88 85 ALA B CA 1
ATOM 1788 C C . ALA B 1 85 ? -0.191 -9.266 3.305 1 98.88 85 ALA B C 1
ATOM 1790 O O . ALA B 1 85 ? 0.401 -8.188 3.408 1 98.88 85 ALA B O 1
ATOM 1791 N N . GLU B 1 86 ? 0.316 -10.398 3.631 1 98.62 86 GLU B N 1
ATOM 1792 C CA . GLU B 1 86 ? 1.727 -10.656 3.906 1 98.62 86 GLU B CA 1
ATOM 1793 C C . GLU B 1 86 ? 2.232 -11.859 3.123 1 98.62 86 GLU B C 1
ATOM 1795 O O . GLU B 1 86 ? 1.522 -12.859 2.98 1 98.62 86 GLU B O 1
ATOM 1800 N N . SER B 1 87 ? 3.393 -11.734 2.539 1 98.06 87 SER B N 1
ATOM 1801 C CA . SER B 1 87 ? 3.949 -12.891 1.848 1 98.06 87 SER B CA 1
ATOM 1802 C C . SER B 1 87 ? 5.102 -13.5 2.637 1 98.06 87 SER B C 1
ATOM 1804 O O . SER B 1 87 ? 5.805 -12.805 3.365 1 98.06 87 SER B O 1
ATOM 1806 N N . LYS B 1 88 ? 5.273 -14.758 2.482 1 97.56 88 LYS B N 1
ATOM 1807 C CA . LYS B 1 88 ? 6.406 -15.516 3.002 1 97.56 88 LYS B CA 1
ATOM 1808 C C . LYS B 1 88 ? 6.98 -16.453 1.936 1 97.56 88 LYS B C 1
ATOM 1810 O O . LYS B 1 88 ? 6.234 -17.125 1.226 1 97.56 88 LYS B O 1
ATOM 1815 N N . ALA B 1 89 ? 8.281 -16.422 1.881 1 97.31 89 ALA B N 1
ATOM 1816 C CA . ALA B 1 89 ? 8.961 -17.297 0.92 1 97.31 89 ALA B CA 1
ATOM 1817 C C . ALA B 1 89 ? 10.453 -17.375 1.221 1 97.31 89 ALA B C 1
ATOM 1819 O O . ALA B 1 89 ? 10.945 -16.734 2.152 1 97.31 89 ALA B O 1
ATOM 1820 N N . ILE B 1 90 ? 11.102 -18.25 0.535 1 96.5 90 ILE B N 1
ATOM 1821 C CA . ILE B 1 90 ? 12.555 -18.359 0.562 1 96.5 90 ILE B CA 1
ATOM 1822 C C . ILE B 1 90 ? 13.109 -18.172 -0.847 1 96.5 90 ILE B C 1
ATOM 1824 O O . ILE B 1 90 ? 12.711 -18.875 -1.778 1 96.5 90 ILE B O 1
ATOM 1828 N N . ARG B 1 91 ? 13.984 -17.266 -0.997 1 95.75 91 ARG B N 1
ATOM 1829 C CA . ARG B 1 91 ? 14.633 -17.094 -2.291 1 95.75 91 ARG B CA 1
ATOM 1830 C C . ARG B 1 91 ? 15.586 -18.25 -2.588 1 95.75 91 ARG B C 1
ATOM 1832 O O . ARG B 1 91 ? 16.5 -18.516 -1.806 1 95.75 91 ARG B O 1
ATOM 1839 N N . LYS B 1 92 ? 15.477 -18.797 -3.748 1 95.31 92 LYS B N 1
ATOM 1840 C CA . LYS B 1 92 ? 16.219 -20.016 -4.047 1 95.31 92 LYS B CA 1
ATOM 1841 C C . LYS B 1 92 ? 17.703 -19.734 -4.258 1 95.31 92 LYS B C 1
ATOM 1843 O O . LYS B 1 92 ? 18.547 -20.516 -3.859 1 95.31 92 LYS B O 1
ATOM 1848 N N . SER B 1 93 ? 18.016 -18.609 -4.816 1 94.31 93 SER B N 1
ATOM 1849 C CA . SER B 1 93 ? 19.391 -18.328 -5.242 1 94.31 93 SER B CA 1
ATOM 1850 C C . SER B 1 93 ? 20.297 -18.047 -4.043 1 94.31 93 SER B C 1
ATOM 1852 O O . SER B 1 93 ? 21.5 -18.312 -4.098 1 94.31 93 SER B O 1
ATOM 1854 N N . ASN B 1 94 ? 19.766 -17.562 -2.955 1 93.69 94 ASN B N 1
ATOM 1855 C CA . ASN B 1 94 ? 20.641 -17.141 -1.864 1 93.69 94 ASN B CA 1
ATOM 1856 C C . ASN B 1 94 ? 20.062 -17.547 -0.506 1 93.69 94 ASN B C 1
ATOM 1858 O O . ASN B 1 94 ? 20.609 -17.156 0.534 1 93.69 94 ASN B O 1
ATOM 1862 N N . SER B 1 95 ? 18.906 -18.156 -0.493 1 93.56 95 SER B N 1
ATOM 1863 C CA . SER B 1 95 ? 18.266 -18.75 0.671 1 93.56 95 SER B CA 1
ATOM 1864 C C . SER B 1 95 ? 17.781 -17.672 1.641 1 93.56 95 SER B C 1
ATOM 1866 O O . SER B 1 95 ? 17.484 -17.969 2.801 1 93.56 95 SER B O 1
ATOM 1868 N N . LYS B 1 96 ? 17.688 -16.469 1.227 1 94.25 96 LYS B N 1
ATOM 1869 C CA . LYS B 1 96 ? 17.156 -15.406 2.08 1 94.25 96 LYS B CA 1
ATOM 1870 C C . LYS B 1 96 ? 15.641 -15.539 2.254 1 94.25 96 LYS B C 1
ATOM 1872 O O . LYS B 1 96 ? 14.938 -15.938 1.322 1 94.25 96 LYS B O 1
ATOM 1877 N N . LEU B 1 97 ? 15.25 -15.219 3.424 1 95.38 97 LEU B N 1
ATOM 1878 C CA . LEU B 1 97 ? 13.82 -15.188 3.703 1 95.38 97 LEU B CA 1
ATOM 1879 C C . LEU B 1 97 ? 13.18 -13.938 3.111 1 95.38 97 LEU B C 1
ATOM 1881 O O . LEU B 1 97 ? 13.727 -12.836 3.23 1 95.38 97 LEU B O 1
ATOM 1885 N N . TYR B 1 98 ? 12.164 -14.156 2.414 1 96.12 98 TYR B N 1
ATOM 1886 C CA . TYR B 1 98 ? 11.367 -13.055 1.886 1 96.12 98 TYR B CA 1
ATOM 1887 C C . TYR B 1 98 ? 10.062 -12.906 2.664 1 96.12 98 TYR B C 1
ATOM 1889 O O . TYR B 1 98 ? 9.258 -13.836 2.717 1 96.12 98 TYR B O 1
ATOM 1897 N N . ASN B 1 99 ? 9.867 -11.781 3.273 1 97.69 99 ASN B N 1
ATOM 1898 C CA . ASN B 1 99 ? 8.664 -11.438 4.016 1 97.69 99 ASN B CA 1
ATOM 1899 C C . ASN B 1 99 ? 8.258 -9.984 3.777 1 97.69 99 ASN B C 1
ATOM 1901 O O . ASN B 1 99 ? 8.805 -9.07 4.398 1 97.69 99 ASN B O 1
ATOM 1905 N N . ASN B 1 100 ? 7.324 -9.867 2.881 1 98.25 100 ASN B N 1
ATOM 1906 C CA . ASN B 1 100 ? 6.879 -8.523 2.535 1 98.25 100 ASN B CA 1
ATOM 1907 C C . ASN B 1 100 ? 5.414 -8.305 2.912 1 98.25 100 ASN B C 1
ATOM 1909 O O . ASN B 1 100 ? 4.688 -9.266 3.174 1 98.25 100 ASN B O 1
ATOM 1913 N N . HIS B 1 101 ? 5.012 -7.082 3.064 1 98.62 101 HIS B N 1
ATOM 1914 C CA . HIS B 1 101 ? 3.654 -6.664 3.391 1 98.62 101 HIS B CA 1
ATOM 1915 C C . HIS B 1 101 ? 3.014 -5.91 2.23 1 98.62 101 HIS B C 1
ATOM 1917 O O . HIS B 1 101 ? 3.676 -5.109 1.564 1 98.62 101 HIS B O 1
ATOM 1923 N N . TYR B 1 102 ? 1.71 -6.219 2.004 1 98.81 102 TYR B N 1
ATOM 1924 C CA . TYR B 1 102 ? 1.045 -5.707 0.811 1 98.81 102 TYR B CA 1
ATOM 1925 C C . TYR B 1 102 ? -0.297 -5.074 1.161 1 98.81 102 TYR B C 1
ATOM 1927 O O . TYR B 1 102 ? -0.922 -5.445 2.158 1 98.81 102 TYR B O 1
ATOM 1935 N N . HIS B 1 103 ? -0.679 -4.133 0.391 1 98.94 103 HIS B N 1
ATOM 1936 C CA . HIS B 1 103 ? -2.057 -3.688 0.219 1 98.94 103 HIS B CA 1
ATOM 1937 C C . HIS B 1 103 ? -2.469 -3.725 -1.249 1 98.94 103 HIS B C 1
ATOM 1939 O O . HIS B 1 103 ? -1.79 -3.152 -2.104 1 98.94 103 HIS B O 1
ATOM 1945 N N . PHE B 1 104 ? -3.549 -4.438 -1.574 1 98.94 104 PHE B N 1
ATOM 1946 C CA . PHE B 1 104 ? -4.102 -4.512 -2.922 1 98.94 104 PHE B CA 1
ATOM 1947 C C . PHE B 1 104 ? -5.449 -3.805 -2.994 1 98.94 104 PHE B C 1
ATOM 1949 O O . PHE B 1 104 ? -6.305 -4 -2.129 1 98.94 104 PHE B O 1
ATOM 1956 N N . LEU B 1 105 ? -5.613 -2.955 -3.938 1 98.94 105 LEU B N 1
ATOM 1957 C CA . LEU B 1 105 ? -6.957 -2.564 -4.352 1 98.94 105 LEU B CA 1
ATOM 1958 C C . LEU B 1 105 ? -7.375 -3.312 -5.613 1 98.94 105 LEU B C 1
ATOM 1960 O O . LEU B 1 105 ? -6.73 -3.188 -6.66 1 98.94 105 LEU B O 1
ATOM 1964 N N . ILE B 1 106 ? -8.43 -4.062 -5.52 1 98.94 106 ILE B N 1
ATOM 1965 C CA . ILE B 1 106 ? -8.836 -4.973 -6.586 1 98.94 106 ILE B CA 1
ATOM 1966 C C . ILE B 1 106 ? -10.234 -4.594 -7.078 1 98.94 106 ILE B C 1
ATOM 1968 O O . ILE B 1 106 ? -11.164 -4.438 -6.281 1 98.94 106 ILE B O 1
ATOM 1972 N N . THR B 1 107 ? -10.344 -4.379 -8.344 1 98.88 107 THR B N 1
ATOM 1973 C CA . THR B 1 107 ? -11.633 -4.109 -8.977 1 98.88 107 THR B CA 1
ATOM 1974 C C . THR B 1 107 ? -12.109 -5.324 -9.766 1 98.88 107 THR B C 1
ATOM 1976 O O . THR B 1 107 ? -11.328 -5.953 -10.484 1 98.88 107 THR B O 1
ATOM 1979 N N . LEU B 1 108 ? -13.344 -5.648 -9.602 1 98.81 108 LEU B N 1
ATOM 1980 C CA . LEU B 1 108 ? -13.914 -6.801 -10.297 1 98.81 108 LEU B CA 1
ATOM 1981 C C . LEU B 1 108 ? -15.055 -6.371 -11.211 1 98.81 108 LEU B C 1
ATOM 1983 O O . LEU B 1 108 ? -15.727 -5.371 -10.938 1 98.81 108 LEU B O 1
ATOM 1987 N N . ASN B 1 109 ? -15.195 -7.039 -12.266 1 98.06 109 ASN B N 1
ATOM 1988 C CA . ASN B 1 109 ? -16.297 -6.941 -13.219 1 98.06 109 ASN B CA 1
ATOM 1989 C C . ASN B 1 109 ? -16.703 -8.312 -13.75 1 98.06 109 ASN B C 1
ATOM 1991 O O . ASN B 1 109 ? -15.859 -9.07 -14.234 1 98.06 109 ASN B O 1
ATOM 1995 N N . ASP B 1 110 ? -18.016 -8.664 -13.602 1 95.88 110 ASP B N 1
ATOM 1996 C CA . ASP B 1 110 ? -18.562 -9.938 -14.078 1 95.88 110 ASP B CA 1
ATOM 1997 C C . ASP B 1 110 ? -17.766 -11.109 -13.516 1 95.88 110 ASP B C 1
ATOM 1999 O O . ASP B 1 110 ? -17.297 -11.969 -14.273 1 95.88 110 ASP B O 1
ATOM 2003 N N . ASN B 1 111 ? -17.453 -11 -12.289 1 96.81 111 ASN B N 1
ATOM 200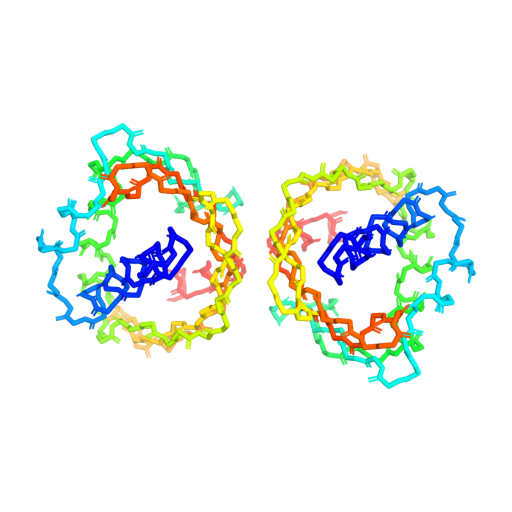4 C CA . ASN B 1 111 ? -16.844 -12.078 -11.508 1 96.81 111 ASN B CA 1
ATOM 2005 C C . ASN B 1 111 ? -15.398 -12.328 -11.922 1 96.81 111 ASN B C 1
ATOM 2007 O O . ASN B 1 111 ? -14.875 -13.43 -11.727 1 96.81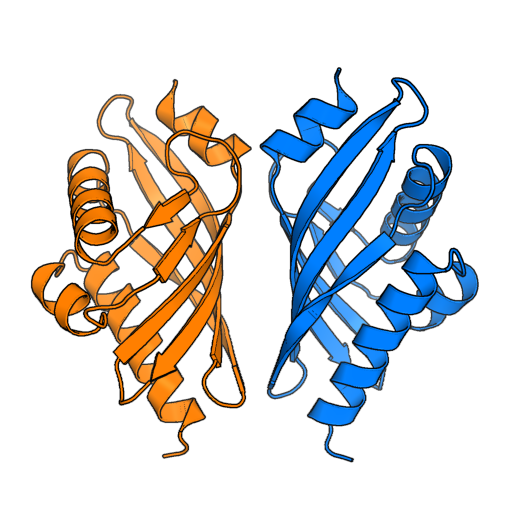 111 ASN B O 1
ATOM 2011 N N . GLN B 1 112 ? -14.781 -11.359 -12.477 1 98.69 112 GLN B N 1
ATOM 2012 C CA . GLN B 1 112 ? -13.359 -11.438 -12.805 1 98.69 112 GLN B CA 1
ATOM 2013 C C . GLN B 1 112 ? -12.609 -10.227 -12.273 1 98.69 112 GLN B C 1
ATOM 2015 O O . GLN B 1 112 ? -13.172 -9.141 -12.156 1 98.69 112 GLN B O 1
ATOM 2020 N N . ILE B 1 113 ? -11.398 -10.43 -12 1 98.88 113 ILE B N 1
ATOM 2021 C CA . ILE B 1 113 ? -10.516 -9.336 -11.609 1 98.88 113 ILE B CA 1
ATOM 2022 C C . ILE B 1 113 ? -10.094 -8.547 -12.852 1 98.88 113 ILE B C 1
ATOM 2024 O O . ILE B 1 113 ? -9.539 -9.117 -13.797 1 98.88 113 ILE B O 1
ATOM 2028 N N . VAL B 1 114 ? -10.312 -7.219 -12.836 1 98.88 114 VAL B N 1
ATOM 2029 C CA . VAL B 1 114 ? -10.062 -6.461 -14.055 1 98.88 114 VAL B CA 1
ATOM 2030 C C . VAL B 1 114 ? -8.984 -5.41 -13.797 1 98.88 114 VAL B C 1
ATOM 2032 O O . VAL B 1 114 ? -8.344 -4.922 -14.734 1 98.88 114 VAL B O 1
ATOM 2035 N N . LYS B 1 115 ? -8.844 -4.984 -12.586 1 98.94 115 LYS B N 1
ATOM 2036 C CA . LYS B 1 115 ? -7.855 -3.979 -12.219 1 98.94 115 LYS B CA 1
ATOM 2037 C C . LYS B 1 115 ? -7.285 -4.238 -10.828 1 98.94 115 LYS B C 1
ATOM 2039 O O . LYS B 1 115 ? -8.023 -4.578 -9.906 1 98.94 115 LYS B O 1
ATOM 2044 N N . VAL B 1 116 ? -5.949 -4.102 -10.664 1 98.94 116 VAL B N 1
ATOM 2045 C CA . VAL B 1 116 ? -5.285 -4.246 -9.375 1 98.94 116 VAL B CA 1
ATOM 2046 C C . VAL B 1 116 ? -4.242 -3.141 -9.203 1 98.94 116 VAL B C 1
ATOM 2048 O O . VAL B 1 116 ? -3.506 -2.824 -10.141 1 98.94 116 VAL B O 1
ATOM 2051 N N . LYS B 1 117 ? -4.258 -2.525 -8.117 1 98.94 117 LYS B N 1
ATOM 2052 C CA . LYS B 1 117 ? -3.15 -1.704 -7.641 1 98.94 117 LYS B CA 1
ATOM 2053 C C . LYS B 1 117 ? -2.436 -2.373 -6.469 1 98.94 117 LYS B C 1
ATOM 2055 O O . LYS B 1 117 ? -3.057 -2.674 -5.449 1 98.94 117 LYS B O 1
ATOM 2060 N N . GLU B 1 118 ? -1.187 -2.611 -6.66 1 98.94 118 GLU B N 1
ATOM 2061 C CA . GLU B 1 118 ? -0.376 -3.348 -5.695 1 98.94 118 GLU B CA 1
ATOM 2062 C C . GLU B 1 118 ? 0.641 -2.434 -5.02 1 98.94 118 GLU B C 1
ATOM 2064 O O . GLU B 1 118 ? 1.482 -1.83 -5.688 1 98.94 118 GLU B O 1
ATOM 2069 N N . TYR B 1 119 ? 0.559 -2.332 -3.715 1 98.88 119 TYR B N 1
ATOM 2070 C CA . TYR B 1 119 ? 1.483 -1.58 -2.873 1 98.88 119 TYR B CA 1
ATOM 2071 C C . TYR B 1 119 ? 2.256 -2.51 -1.944 1 98.88 119 TYR B C 1
ATOM 2073 O O . TYR B 1 119 ? 1.667 -3.383 -1.302 1 98.88 119 TYR B O 1
ATOM 2081 N N . PHE B 1 120 ? 3.537 -2.301 -1.851 1 98.69 120 PHE B N 1
ATOM 2082 C CA . PHE B 1 120 ? 4.391 -3.146 -1.025 1 98.69 120 PHE B CA 1
ATOM 2083 C C . PHE B 1 120 ? 5.719 -2.457 -0.733 1 98.69 120 PHE B C 1
ATOM 2085 O O . PHE B 1 120 ? 5.973 -1.354 -1.222 1 98.69 120 PHE B O 1
ATOM 2092 N N . ASP B 1 121 ? 6.547 -3.094 0.097 1 98.56 121 ASP B N 1
ATOM 2093 C CA . ASP B 1 121 ? 7.836 -2.518 0.482 1 98.56 121 ASP B CA 1
ATOM 2094 C C . ASP B 1 121 ? 8.875 -2.717 -0.617 1 98.56 121 ASP B C 1
ATOM 2096 O O . ASP B 1 121 ? 9.516 -3.77 -0.692 1 98.56 121 ASP B O 1
ATOM 2100 N N . THR B 1 122 ? 9.109 -1.675 -1.361 1 98.25 122 THR B N 1
ATOM 2101 C CA . THR B 1 122 ? 9.984 -1.771 -2.525 1 98.25 122 THR B CA 1
ATOM 2102 C C . THR B 1 122 ? 11.438 -1.916 -2.096 1 98.25 122 THR B C 1
ATOM 2104 O O . THR B 1 122 ? 12.227 -2.594 -2.762 1 98.25 122 THR B O 1
ATOM 2107 N N . VAL B 1 123 ? 11.828 -1.335 -1.004 1 97.38 123 VAL B N 1
ATOM 2108 C CA . VAL B 1 123 ? 13.188 -1.497 -0.492 1 97.38 123 VAL B CA 1
ATOM 2109 C C . VAL B 1 123 ? 13.453 -2.969 -0.186 1 97.38 123 VAL B C 1
ATOM 2111 O O . VAL B 1 123 ? 14.492 -3.508 -0.557 1 97.38 123 VAL B O 1
ATOM 2114 N N . HIS B 1 124 ? 12.5 -3.602 0.467 1 96.75 124 HIS B N 1
ATOM 2115 C CA . HIS B 1 124 ? 12.648 -5.008 0.82 1 96.75 124 HIS B CA 1
ATOM 2116 C C . HIS B 1 124 ? 12.75 -5.883 -0.426 1 96.75 124 HIS B C 1
ATOM 2118 O O . HIS B 1 124 ? 13.57 -6.801 -0.48 1 96.75 124 HIS B O 1
ATOM 2124 N N . ALA B 1 125 ? 11.906 -5.605 -1.388 1 95.88 125 ALA B N 1
ATOM 2125 C CA . ALA B 1 125 ? 11.906 -6.371 -2.631 1 95.88 125 ALA B CA 1
ATOM 2126 C C . ALA B 1 125 ? 13.258 -6.277 -3.334 1 95.88 125 ALA B C 1
ATOM 2128 O O . ALA B 1 125 ? 13.805 -7.289 -3.779 1 95.88 125 ALA B O 1
ATOM 2129 N N . VAL B 1 126 ? 13.82 -5.082 -3.426 1 94.44 126 VAL B N 1
ATOM 2130 C CA . VAL B 1 126 ? 15.109 -4.867 -4.074 1 94.44 126 VAL B CA 1
ATOM 2131 C C . VAL B 1 126 ? 16.203 -5.574 -3.287 1 94.44 126 VAL B C 1
ATOM 2133 O O . VAL B 1 126 ? 17.078 -6.234 -3.869 1 94.44 126 VAL B O 1
ATOM 2136 N N . TRP B 1 127 ? 16.156 -5.441 -2.004 1 90.69 127 TRP B N 1
ATOM 2137 C CA . TRP B 1 127 ? 17.172 -6.039 -1.129 1 90.69 127 TRP B CA 1
ATOM 2138 C C . TRP B 1 127 ? 17.25 -7.547 -1.34 1 90.69 127 TRP B C 1
ATOM 2140 O O . TRP B 1 127 ? 18.328 -8.109 -1.478 1 90.69 127 TRP B O 1
ATOM 2150 N N . VAL B 1 128 ? 16.109 -8.188 -1.428 1 88.5 128 VAL B N 1
ATOM 2151 C CA . VAL B 1 128 ? 16.078 -9.641 -1.544 1 88.5 128 VAL B CA 1
ATOM 2152 C C . VAL B 1 128 ? 16.484 -10.055 -2.953 1 88.5 128 VAL B C 1
ATOM 2154 O O . VAL B 1 128 ? 17.109 -11.109 -3.141 1 88.5 128 VAL B O 1
ATOM 2157 N N . GLU B 1 129 ? 16.203 -9.242 -3.965 1 81.75 129 GLU B N 1
ATOM 2158 C CA . GLU B 1 129 ? 16.516 -9.57 -5.348 1 81.75 129 GLU B CA 1
ATOM 2159 C C . GLU B 1 129 ? 18.016 -9.422 -5.621 1 81.75 129 GLU B C 1
ATOM 2161 O O . GLU B 1 129 ? 18.594 -10.164 -6.418 1 81.75 129 GLU B O 1
ATOM 2166 N N . GLU B 1 130 ? 18.656 -8.383 -5.191 1 77.12 130 GLU B N 1
ATOM 2167 C CA . GLU B 1 130 ? 20.062 -8.07 -5.5 1 77.12 130 GLU B CA 1
ATOM 2168 C C . GLU B 1 130 ? 21 -8.828 -4.574 1 77.12 130 GLU B C 1
ATOM 2170 O O . GLU B 1 130 ? 22.172 -9.031 -4.91 1 77.12 130 GLU B O 1
ATOM 2175 N N . SER B 1 131 ? 20.672 -9.258 -3.445 1 62.81 131 SER B N 1
ATOM 2176 C CA . SER B 1 131 ? 21.688 -9.859 -2.588 1 62.81 131 SER B CA 1
ATOM 2177 C C . SER B 1 131 ? 21.781 -11.359 -2.818 1 62.81 131 SER B C 1
ATOM 2179 O O . SER B 1 131 ? 20.781 -12.008 -3.145 1 62.81 131 SER B O 1
#

Sequence (262 aa):
MTIQESNKKIVKEYFDLISEQKLSEAFVLLADDLHWWILGNIPVSGDYDKRKISLGFKMLQRNFEKFTFLLGEMTAEEDRVSLIAESKAIRKSNSKLYNNHYHFLITLNDNQIVKVKEYFDTVHAVWVEESMTIQESNKKIVKEYFDLISEQKLSEAFVLLADDLHWWILGNIPVSGDYDKRKISLGFKMLQRNFEKFTFLLGEMTAEEDRVSLIAESKAIRKSNSKLYNNHYHFLITLNDNQIVKVKEYFDTVHAVWVEES

pLDDT: mean 96.78, std 4.23, range [62.81, 98.94]